Protein AF-A0A2V9N8T2-F1 (afdb_monomer)

Nearest PDB structures (foldseek):
  8sln-assembly1_A-2  TM=3.340E-01  e=9.573E-02  Deinococcus geothermalis DSM 11300
  6cyy-assembly1_A  TM=3.442E-01  e=1.237E-01  Mycobacterium tuberculosis H37Rv
  8bja-assembly1_A  TM=4.389E-01  e=6.443E+00  Homo sapiens

Foldseek 3Di:
DDDFDQDPVVQVLLCVCCCQQVVVPQPRAGETEDCPDDAWDADQVNRYIYGYPPDDPVCVQLSSVLNSLCSVDPFNDCDPSSLVSVVSCVVSVRPNPPVVVCVDVVVPNLDLVRLLLVLLVCLQVDPDDPLRSQLPSCVRSRQADNNNDGDDPVSVVSSVSSVVSSVNSNVVNVVVVVVVVVVVVVVVVD

Mean predicted aligned error: 13.7 Å

Sequence (190 aa):
MYPEEPNSKLQQLFERFNRRYWRGRLPHYTVIVSDRYVGTRCEKRDRRIYINPSIAPRIVPPLLLHKMAHAAVRGNAHGKLWRDEMERLIRMGAPLKGELAAYSPEAAPQTPASILPEFFDAAFQTDQTWREVWRRKAYEYGFTDKTGRVENQYAAQFRRKARRQWMRGRRLRREDLELRERFFRKKQEM

Radius of gyration: 21.22 Å; Cα contacts (8 Å, |Δi|>4): 220; chains: 1; bounding box: 54×37×64 Å

Structure (mmCIF, N/CA/C/O backbone):
data_AF-A0A2V9N8T2-F1
#
_entry.id   AF-A0A2V9N8T2-F1
#
loop_
_atom_site.group_PDB
_atom_site.id
_atom_site.type_symbol
_atom_site.label_atom_id
_atom_site.label_alt_id
_atom_site.label_comp_id
_atom_site.label_asym_id
_atom_site.label_entity_id
_atom_site.label_seq_id
_atom_site.pdbx_PDB_ins_code
_atom_site.Cartn_x
_atom_site.Cartn_y
_atom_site.Cartn_z
_atom_site.occupancy
_atom_site.B_iso_or_equiv
_atom_site.auth_seq_id
_atom_site.auth_comp_id
_atom_site.auth_asym_id
_atom_site.auth_atom_id
_atom_site.pdbx_PDB_model_num
ATOM 1 N N . MET A 1 1 ? 18.743 4.837 12.877 1.00 54.25 1 MET A N 1
ATOM 2 C CA . MET A 1 1 ? 17.599 3.910 12.878 1.00 54.25 1 MET A CA 1
ATOM 3 C C . MET A 1 1 ? 16.642 4.412 13.935 1.00 54.25 1 MET A C 1
ATOM 5 O O . MET A 1 1 ? 17.023 4.449 15.100 1.00 54.25 1 MET A O 1
ATOM 9 N N . TYR A 1 2 ? 15.476 4.904 13.527 1.00 58.12 2 TYR A N 1
ATOM 10 C CA . TYR A 1 2 ? 14.432 5.286 14.477 1.00 58.12 2 TYR A CA 1
ATOM 11 C C . TYR A 1 2 ? 13.884 4.021 15.152 1.00 58.12 2 TYR A C 1
ATOM 13 O O . TYR A 1 2 ? 13.622 3.039 14.450 1.00 58.12 2 TYR A O 1
ATOM 21 N N . PRO A 1 3 ? 13.716 4.007 16.483 1.00 65.19 3 PRO A N 1
ATOM 22 C CA . PRO A 1 3 ? 13.188 2.834 17.168 1.00 65.19 3 PRO A CA 1
ATOM 23 C C . PRO A 1 3 ? 11.739 2.566 16.719 1.00 65.19 3 PRO A C 1
ATOM 25 O O . PRO A 1 3 ? 10.972 3.503 16.495 1.00 65.19 3 PRO A O 1
ATOM 28 N N . GLU A 1 4 ? 11.368 1.289 16.538 1.00 72.56 4 GLU A N 1
ATOM 29 C CA . GLU A 1 4 ? 9.996 0.871 16.189 1.00 72.56 4 GLU A CA 1
ATOM 30 C C . GLU A 1 4 ? 9.076 1.002 17.415 1.00 72.56 4 GLU A C 1
ATOM 32 O O . GLU A 1 4 ? 8.659 0.011 18.015 1.00 72.56 4 GLU A O 1
ATOM 37 N N . GLU A 1 5 ? 8.762 2.234 17.803 1.00 76.12 5 GLU A N 1
ATOM 38 C CA . GLU A 1 5 ? 7.960 2.495 18.995 1.00 76.12 5 GLU A CA 1
ATOM 39 C C . GLU A 1 5 ? 6.483 2.728 18.655 1.00 76.12 5 GLU A C 1
ATOM 41 O O . GLU A 1 5 ? 6.156 3.497 17.735 1.00 76.12 5 GLU A O 1
ATOM 46 N N . PRO A 1 6 ? 5.556 2.098 19.404 1.00 82.81 6 PRO A N 1
ATOM 47 C CA . PRO A 1 6 ? 4.155 2.483 19.390 1.00 82.81 6 PRO A CA 1
ATOM 48 C C . PRO A 1 6 ? 4.009 3.972 19.704 1.00 82.81 6 PRO A C 1
ATOM 50 O O . PRO A 1 6 ? 4.521 4.468 20.705 1.00 82.81 6 PRO A O 1
ATOM 53 N N . ASN A 1 7 ? 3.270 4.697 18.869 1.00 89.69 7 ASN A N 1
ATOM 54 C CA . ASN A 1 7 ? 3.065 6.125 19.071 1.00 89.69 7 ASN A CA 1
ATOM 55 C C . ASN A 1 7 ? 1.672 6.394 19.641 1.00 89.69 7 ASN A C 1
ATOM 57 O O . ASN A 1 7 ? 0.671 6.278 18.936 1.00 89.69 7 ASN A O 1
ATOM 61 N N . SER A 1 8 ? 1.600 6.805 20.908 1.00 89.44 8 SER A N 1
ATOM 62 C CA . SER A 1 8 ? 0.332 7.003 21.625 1.00 89.44 8 SER A CA 1
ATOM 63 C C . SER A 1 8 ? -0.596 8.029 20.961 1.00 89.44 8 SER A C 1
ATOM 65 O O . SER A 1 8 ? -1.801 7.795 20.867 1.00 89.44 8 SER A O 1
ATOM 67 N N . LYS A 1 9 ? -0.060 9.135 20.429 1.00 93.44 9 LYS A N 1
ATOM 68 C CA . LYS A 1 9 ? -0.855 10.171 19.745 1.00 93.44 9 LYS A CA 1
ATOM 69 C C . LYS A 1 9 ? -1.451 9.652 18.437 1.00 93.44 9 LYS A C 1
ATOM 71 O O . LYS A 1 9 ? -2.633 9.866 18.164 1.00 93.44 9 LYS A O 1
ATOM 76 N N . LEU A 1 10 ? -0.657 8.947 17.632 1.00 94.56 10 LEU A N 1
ATOM 77 C CA . LEU A 1 10 ? -1.140 8.350 16.384 1.00 94.56 10 LEU A CA 1
ATOM 78 C C . LE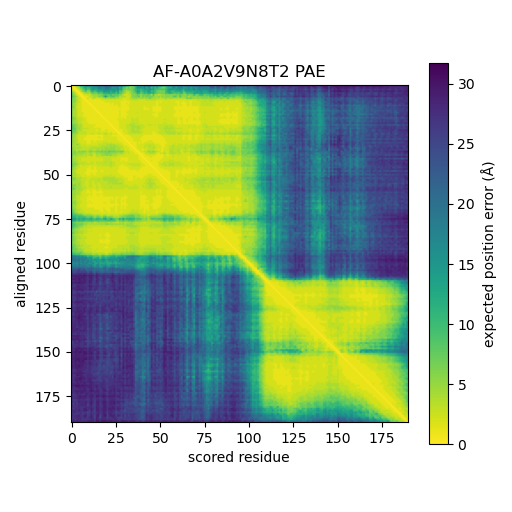U A 1 10 ? -2.083 7.171 16.639 1.00 94.56 10 LEU A C 1
ATOM 80 O O . LEU A 1 10 ? -3.050 7.002 15.899 1.00 94.56 10 LEU A O 1
ATOM 84 N N . GLN A 1 11 ? -1.868 6.418 17.717 1.00 97.38 11 GLN A N 1
ATOM 85 C CA . GLN A 1 11 ? -2.789 5.376 18.156 1.00 97.38 11 GLN A CA 1
ATOM 86 C C . GLN A 1 11 ? -4.149 5.971 18.545 1.00 97.38 11 GLN A C 1
ATOM 88 O O . GLN A 1 11 ? -5.185 5.498 18.087 1.00 97.38 11 GLN A O 1
ATOM 93 N N . GLN A 1 12 ? -4.173 7.061 19.319 1.00 97.38 12 GLN A N 1
ATOM 94 C CA . GLN A 1 12 ? -5.415 7.771 19.648 1.00 97.38 12 GLN A CA 1
ATOM 95 C C . GLN A 1 12 ? -6.123 8.297 18.394 1.00 97.38 12 GLN A C 1
ATOM 97 O O . GLN A 1 12 ? -7.352 8.234 18.299 1.00 97.38 12 GLN A O 1
ATOM 102 N N . LEU A 1 13 ? -5.360 8.795 17.415 1.00 96.62 13 LEU A N 1
ATOM 103 C CA . LEU A 1 13 ? -5.905 9.235 16.136 1.00 96.62 13 LEU A CA 1
ATOM 104 C C . LEU A 1 13 ? -6.543 8.075 15.361 1.00 96.62 13 LEU A C 1
ATOM 106 O O . LEU A 1 13 ? -7.664 8.227 14.870 1.00 96.62 13 LEU A O 1
ATOM 110 N N . PHE A 1 14 ? -5.870 6.923 15.299 1.00 97.75 14 PHE A N 1
ATOM 111 C CA . PHE A 1 14 ? -6.407 5.697 14.710 1.00 97.75 14 PHE A CA 1
ATOM 112 C C . PHE A 1 14 ? -7.718 5.290 15.384 1.00 97.75 14 PHE A C 1
ATOM 114 O O . PHE A 1 14 ? -8.721 5.098 14.700 1.00 97.75 14 PHE A O 1
ATOM 121 N N . GLU A 1 15 ? -7.762 5.244 16.716 1.00 98.00 15 GLU A N 1
ATOM 122 C CA . GLU A 1 15 ? -8.970 4.847 17.444 1.00 98.00 15 GLU A CA 1
ATOM 123 C C . GLU A 1 15 ? -10.124 5.835 17.234 1.00 98.00 15 GLU A C 1
ATOM 125 O O . GLU A 1 15 ? -11.282 5.445 17.052 1.00 98.00 15 GLU A O 1
ATOM 130 N N . ARG A 1 16 ? -9.819 7.137 17.182 1.00 97.81 16 ARG A N 1
ATOM 131 C CA . ARG A 1 16 ? -10.805 8.173 16.856 1.00 97.81 16 ARG A CA 1
ATOM 132 C C . ARG A 1 16 ? -11.373 7.983 15.451 1.00 97.81 16 ARG A C 1
ATOM 134 O O . ARG A 1 16 ? -12.585 8.093 15.261 1.00 97.81 16 ARG A O 1
ATOM 141 N N . PHE A 1 17 ? -10.523 7.687 14.472 1.00 98.00 17 PHE A N 1
ATOM 142 C CA . PHE A 1 17 ? -10.957 7.395 13.110 1.00 98.00 17 PHE A CA 1
ATOM 143 C C . PHE A 1 17 ? -11.748 6.092 13.019 1.00 98.00 17 PHE A C 1
ATOM 145 O O . PHE A 1 17 ? -12.779 6.076 12.349 1.00 98.00 17 PHE A O 1
ATOM 152 N N . ASN A 1 18 ? -11.343 5.044 13.738 1.00 98.44 18 ASN A N 1
ATOM 153 C CA . ASN A 1 18 ? -12.048 3.766 13.779 1.00 98.44 18 ASN A CA 1
ATOM 154 C C . ASN A 1 18 ? -13.483 3.966 14.280 1.00 98.44 18 ASN A C 1
ATOM 156 O O . ASN A 1 18 ? -14.447 3.580 13.615 1.00 98.44 18 ASN A O 1
ATOM 160 N N . ARG A 1 19 ? -13.649 4.679 15.401 1.00 98.19 19 ARG A N 1
ATOM 161 C CA . ARG A 1 19 ? -14.976 5.036 15.922 1.00 98.19 19 ARG A CA 1
ATOM 162 C C . ARG A 1 19 ? -15.788 5.853 14.919 1.00 98.19 19 ARG A C 1
ATOM 164 O O . ARG A 1 19 ? -16.930 5.502 14.641 1.00 98.19 19 ARG A O 1
ATOM 171 N N . ARG A 1 20 ? -15.199 6.901 14.337 1.00 97.94 20 ARG A N 1
ATOM 172 C CA . ARG A 1 20 ? -15.917 7.833 13.454 1.00 97.94 20 ARG A CA 1
ATOM 173 C C . ARG A 1 20 ? -16.342 7.209 12.124 1.00 97.94 20 ARG A C 1
ATOM 175 O O . ARG A 1 20 ? -17.480 7.390 11.707 1.00 97.94 20 ARG A O 1
ATOM 182 N N . TYR A 1 21 ? -15.442 6.500 11.449 1.00 97.62 21 TYR A N 1
ATOM 183 C CA . TYR A 1 21 ? -15.659 6.076 10.063 1.00 97.62 21 TYR A CA 1
ATOM 184 C C . TYR A 1 21 ? -15.953 4.585 9.907 1.00 97.62 21 TYR A C 1
ATOM 186 O O . TYR A 1 21 ? -16.548 4.192 8.904 1.00 97.62 21 TYR A O 1
ATOM 194 N N . TRP A 1 22 ? -15.593 3.759 10.889 1.00 97.56 22 TRP A N 1
ATOM 195 C CA . TRP A 1 22 ? -15.841 2.312 10.884 1.00 97.56 22 TRP A CA 1
ATOM 196 C C . TRP A 1 22 ? -16.786 1.857 11.999 1.00 97.56 22 TRP A C 1
ATOM 198 O O . TRP A 1 22 ? -17.122 0.674 12.072 1.00 97.56 22 TRP A O 1
ATOM 208 N N . ARG A 1 23 ? -17.279 2.784 12.836 1.00 97.06 23 ARG A N 1
ATOM 209 C CA . ARG A 1 23 ? -18.110 2.485 14.016 1.00 97.06 23 ARG A CA 1
ATOM 210 C C . ARG A 1 23 ? -17.416 1.510 14.976 1.00 97.06 23 ARG A C 1
ATOM 212 O O . ARG A 1 23 ? -18.060 0.643 15.549 1.00 97.06 23 ARG A O 1
ATOM 219 N N . GLY A 1 24 ? -16.088 1.603 15.077 1.00 96.94 24 GLY A N 1
ATOM 220 C CA . GLY A 1 24 ? -15.269 0.725 15.918 1.00 96.94 24 GLY A CA 1
ATOM 221 C C . GLY A 1 24 ? -15.066 -0.693 15.372 1.00 96.94 24 GLY A C 1
ATOM 222 O O . GLY A 1 24 ? -14.509 -1.527 16.073 1.00 96.94 24 GLY A O 1
ATOM 223 N N . ARG A 1 25 ? -15.509 -0.993 14.143 1.00 96.50 25 ARG A N 1
ATOM 224 C CA . ARG A 1 25 ? -15.451 -2.354 13.578 1.00 96.50 25 ARG A CA 1
ATOM 225 C C . ARG A 1 25 ? -14.118 -2.711 12.924 1.00 96.50 25 ARG A C 1
ATOM 227 O O . ARG A 1 25 ? -13.922 -3.872 12.572 1.00 96.50 25 ARG A O 1
ATOM 234 N N . LEU A 1 26 ? -13.216 -1.749 12.719 1.00 95.44 26 LEU A N 1
ATOM 235 C CA . LEU A 1 26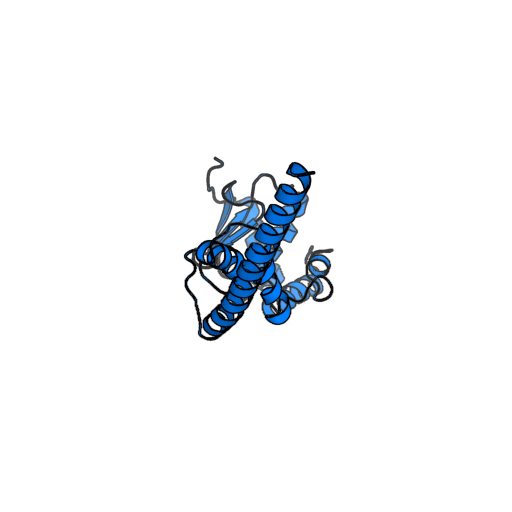 ? -11.885 -2.065 12.211 1.00 95.44 26 LEU A CA 1
ATOM 236 C C . LEU A 1 26 ? -11.116 -2.817 13.313 1.00 95.44 26 LEU A C 1
ATOM 238 O O . LEU A 1 26 ? -11.131 -2.348 14.456 1.00 95.44 26 LEU A O 1
ATOM 242 N N . PRO A 1 27 ? -10.449 -3.950 13.011 1.00 93.06 27 PRO A N 1
ATOM 243 C CA . PRO A 1 27 ? -9.601 -4.622 13.988 1.00 93.06 27 PRO A CA 1
ATOM 244 C C . PRO A 1 27 ? -8.569 -3.654 14.562 1.00 93.06 27 PRO A C 1
ATOM 246 O O . PRO A 1 27 ? -8.150 -2.721 13.881 1.00 93.06 27 PRO A O 1
ATOM 249 N N . HIS A 1 28 ? -8.123 -3.888 15.791 1.00 93.19 28 HIS A N 1
ATOM 250 C CA . HIS A 1 28 ? -7.060 -3.074 16.366 1.00 93.19 28 HIS A CA 1
ATOM 251 C C . HIS A 1 28 ? -5.756 -3.256 15.571 1.00 93.19 28 HIS A C 1
ATOM 253 O O . HIS A 1 28 ? -5.338 -4.390 15.321 1.00 93.19 28 HIS A O 1
ATOM 259 N N . TYR A 1 29 ? -5.142 -2.139 15.168 1.00 96.69 29 TYR A N 1
ATOM 260 C CA . TYR A 1 29 ? -3.798 -2.083 14.594 1.00 96.69 29 TYR A CA 1
ATOM 261 C C . TYR A 1 29 ? -2.916 -1.217 15.489 1.00 96.69 29 TYR A C 1
ATOM 263 O O . TYR A 1 29 ? -3.342 -0.150 15.934 1.00 96.69 29 TYR A O 1
ATOM 271 N N . THR A 1 30 ? -1.673 -1.645 15.689 1.00 96.56 30 THR A N 1
ATOM 272 C CA . THR A 1 30 ? -0.655 -0.842 16.369 1.00 96.56 30 THR A CA 1
ATOM 273 C C . THR A 1 30 ? -0.054 0.157 15.385 1.00 96.56 30 THR A C 1
ATOM 275 O O . THR A 1 30 ? 0.441 -0.235 14.324 1.00 96.56 30 THR A O 1
ATOM 278 N N . VAL A 1 31 ? -0.084 1.446 15.725 1.00 95.88 31 VAL A N 1
ATOM 279 C CA . VAL A 1 31 ? 0.532 2.505 14.918 1.00 95.88 31 VAL A CA 1
ATOM 280 C C . VAL A 1 31 ? 1.948 2.787 15.417 1.00 95.88 31 VAL A C 1
ATOM 282 O O . VAL A 1 31 ? 2.145 3.200 16.559 1.00 95.88 31 VAL A O 1
ATOM 285 N N . ILE A 1 32 ? 2.929 2.565 14.545 1.00 93.94 32 ILE A N 1
ATOM 286 C CA . ILE A 1 32 ? 4.363 2.610 14.840 1.00 93.94 32 ILE A CA 1
ATOM 287 C C . ILE A 1 32 ? 5.002 3.744 14.038 1.00 93.94 32 ILE A C 1
ATOM 289 O O . ILE A 1 32 ? 4.762 3.870 12.833 1.00 93.94 32 ILE A O 1
ATOM 293 N N . VAL A 1 33 ? 5.840 4.551 14.687 1.00 91.94 33 VAL A N 1
ATOM 294 C CA . VAL A 1 33 ? 6.706 5.511 13.984 1.00 91.94 33 VAL A CA 1
ATOM 295 C C . VAL A 1 33 ? 8.039 4.834 13.702 1.00 91.94 33 VAL A C 1
ATOM 297 O O . VAL A 1 33 ? 8.659 4.303 14.613 1.00 91.94 33 VAL A O 1
ATOM 300 N N . SER A 1 34 ? 8.461 4.796 12.439 1.00 85.69 34 SER A N 1
ATOM 301 C CA . SER A 1 34 ? 9.703 4.118 12.046 1.00 85.69 34 SER A CA 1
ATOM 302 C C . SER A 1 34 ? 10.186 4.578 10.674 1.00 85.69 34 SER A C 1
ATOM 304 O O . SER A 1 34 ? 9.382 4.818 9.775 1.00 85.69 34 SER A O 1
ATOM 306 N N . ASP A 1 35 ? 11.504 4.643 10.485 1.00 82.69 35 ASP A N 1
ATOM 307 C CA . ASP A 1 35 ? 12.158 4.913 9.199 1.00 82.69 35 ASP A CA 1
ATOM 308 C C . ASP A 1 35 ? 12.281 3.670 8.294 1.00 82.69 35 ASP A C 1
ATOM 310 O O . ASP A 1 35 ? 12.742 3.779 7.159 1.00 82.69 35 ASP A O 1
ATOM 314 N N . ARG A 1 36 ? 11.798 2.501 8.743 1.00 79.50 36 ARG A N 1
ATOM 315 C CA . ARG A 1 36 ? 11.862 1.219 8.018 1.00 79.50 36 ARG A CA 1
ATOM 316 C C . ARG A 1 36 ? 11.247 1.245 6.617 1.00 79.50 36 ARG A C 1
ATOM 318 O O . ARG A 1 36 ? 11.684 0.505 5.737 1.00 79.50 36 ARG A O 1
ATOM 325 N N . TYR A 1 37 ? 10.211 2.053 6.411 1.00 71.62 37 TYR A N 1
ATOM 326 C CA . TYR A 1 37 ? 9.546 2.212 5.121 1.00 71.62 37 TYR A CA 1
ATOM 327 C C . TYR A 1 37 ? 9.557 3.675 4.706 1.00 71.62 37 TYR A C 1
ATOM 329 O O . TYR A 1 37 ? 9.333 4.557 5.531 1.00 71.62 37 TYR A O 1
ATOM 337 N N . VAL A 1 38 ? 9.742 3.941 3.413 1.00 71.88 38 VAL A N 1
ATOM 338 C CA . VAL A 1 38 ? 9.467 5.268 2.852 1.00 71.88 38 VAL A CA 1
ATOM 339 C C . VAL A 1 38 ? 7.959 5.519 2.934 1.00 71.88 38 VAL A C 1
ATOM 341 O O . VAL A 1 38 ? 7.157 4.675 2.530 1.00 71.88 38 VAL A O 1
ATOM 344 N N . GLY A 1 39 ? 7.558 6.674 3.463 1.00 77.94 39 GLY A N 1
ATOM 345 C CA . GLY A 1 39 ? 6.147 7.037 3.564 1.00 77.94 39 GLY A CA 1
ATOM 346 C C . GLY A 1 39 ? 5.384 6.237 4.632 1.00 77.94 39 GLY A C 1
ATOM 347 O O . GLY A 1 39 ? 5.762 6.216 5.800 1.00 77.94 39 GLY A O 1
ATOM 348 N N . THR A 1 40 ? 4.252 5.632 4.259 1.00 80.31 40 THR A N 1
ATOM 349 C CA . THR A 1 40 ? 3.387 4.883 5.189 1.00 80.31 40 THR A CA 1
ATOM 350 C C . THR A 1 40 ? 3.107 3.469 4.688 1.00 80.31 40 THR A C 1
ATOM 352 O O . THR A 1 40 ? 2.932 3.236 3.488 1.00 80.31 40 THR A O 1
ATOM 355 N N . ARG A 1 41 ? 2.995 2.503 5.606 1.00 81.88 41 ARG A N 1
ATOM 356 C CA . ARG A 1 41 ? 2.768 1.086 5.279 1.00 81.88 41 ARG A CA 1
ATOM 357 C C . ARG A 1 41 ? 1.714 0.471 6.194 1.00 81.88 41 ARG A C 1
ATOM 359 O O . ARG A 1 41 ? 1.704 0.734 7.386 1.00 81.88 41 ARG A O 1
ATOM 366 N N . CYS A 1 42 ? 0.849 -0.371 5.632 1.00 84.81 42 CYS A N 1
ATOM 367 C CA . CYS A 1 42 ? -0.078 -1.213 6.388 1.00 84.81 42 CYS A CA 1
ATOM 368 C C . CYS A 1 42 ? 0.353 -2.675 6.237 1.00 84.81 42 CYS A C 1
ATOM 370 O O . CYS A 1 42 ? 0.410 -3.196 5.121 1.00 84.81 42 CYS A O 1
ATOM 372 N N . GLU A 1 43 ? 0.680 -3.325 7.346 1.00 83.31 43 GLU A N 1
ATOM 373 C CA . GLU A 1 43 ? 0.973 -4.752 7.424 1.00 83.31 43 GLU A CA 1
ATOM 374 C C . GLU A 1 43 ? -0.219 -5.465 8.055 1.00 83.31 43 GLU A C 1
ATOM 376 O O . GLU A 1 43 ? -0.384 -5.508 9.272 1.00 83.31 43 GLU A O 1
ATOM 381 N N . LYS A 1 44 ? -1.082 -6.025 7.206 1.00 80.31 44 LYS A N 1
ATOM 382 C CA . LYS A 1 44 ? -2.347 -6.631 7.644 1.00 80.31 44 LYS A CA 1
ATOM 383 C C . LYS A 1 44 ? -2.171 -7.868 8.510 1.00 80.31 44 LYS A C 1
ATOM 385 O O . LYS A 1 44 ? -2.935 -8.065 9.449 1.00 80.31 44 LYS A O 1
ATOM 390 N N . ARG A 1 45 ? -1.178 -8.699 8.177 1.00 81.38 45 ARG A N 1
ATOM 391 C CA . ARG A 1 45 ? -0.899 -9.952 8.889 1.00 81.38 45 ARG A CA 1
ATOM 392 C C . ARG A 1 45 ? -0.568 -9.683 10.354 1.00 81.38 45 ARG A C 1
ATOM 394 O O . ARG A 1 45 ? -1.171 -10.291 11.227 1.00 81.38 45 ARG A O 1
ATOM 401 N N . ASP A 1 46 ? 0.337 -8.738 10.584 1.00 85.44 46 ASP A N 1
ATOM 402 C CA . ASP A 1 46 ? 0.860 -8.425 11.915 1.00 85.44 46 ASP A CA 1
ATOM 403 C C . ASP A 1 46 ? 0.079 -7.287 12.595 1.00 85.44 46 ASP A C 1
ATOM 405 O O . ASP A 1 46 ? 0.379 -6.911 13.724 1.00 85.44 46 ASP A O 1
ATOM 409 N N . ARG A 1 47 ? -0.940 -6.748 11.907 1.00 92.25 47 ARG A N 1
ATOM 410 C CA . ARG A 1 47 ? -1.790 -5.626 12.330 1.00 92.25 47 ARG A CA 1
ATOM 411 C C . ARG A 1 47 ? -0.989 -4.400 12.759 1.00 92.25 47 ARG A C 1
ATOM 413 O O . ARG A 1 47 ? -1.226 -3.808 13.809 1.00 92.25 47 ARG A O 1
ATOM 420 N N . ARG A 1 48 ? -0.047 -3.995 11.907 1.00 93.81 48 ARG A N 1
ATOM 421 C CA . ARG A 1 48 ? 0.807 -2.824 12.136 1.00 93.81 48 ARG A CA 1
ATOM 422 C C . ARG A 1 48 ? 0.615 -1.781 11.051 1.00 93.81 48 ARG A C 1
ATOM 424 O O . ARG A 1 48 ? 0.537 -2.108 9.866 1.00 93.81 48 ARG A O 1
ATOM 431 N N . ILE A 1 49 ? 0.552 -0.519 11.454 1.00 92.06 49 ILE A N 1
ATOM 432 C CA . ILE A 1 49 ? 0.598 0.624 10.543 1.00 92.06 49 ILE A CA 1
ATOM 433 C C . ILE A 1 49 ? 1.862 1.407 10.856 1.00 92.06 49 ILE A C 1
ATOM 435 O O . ILE A 1 49 ? 2.015 1.931 11.952 1.00 92.06 49 ILE A O 1
ATOM 439 N N . TYR A 1 50 ? 2.752 1.497 9.879 1.00 89.75 50 TYR A N 1
ATOM 440 C CA . TYR A 1 50 ? 4.001 2.232 9.987 1.00 89.75 50 TYR A CA 1
ATOM 441 C C . TYR A 1 50 ? 3.849 3.616 9.368 1.00 89.75 50 TYR A C 1
ATOM 443 O O . TYR A 1 50 ? 3.355 3.746 8.241 1.00 89.75 50 TYR A O 1
ATOM 451 N N . ILE A 1 51 ? 4.311 4.631 10.092 1.00 86.81 51 ILE A N 1
ATOM 452 C CA . ILE A 1 51 ? 4.373 6.022 9.652 1.00 86.81 51 ILE A CA 1
ATOM 453 C C . ILE A 1 51 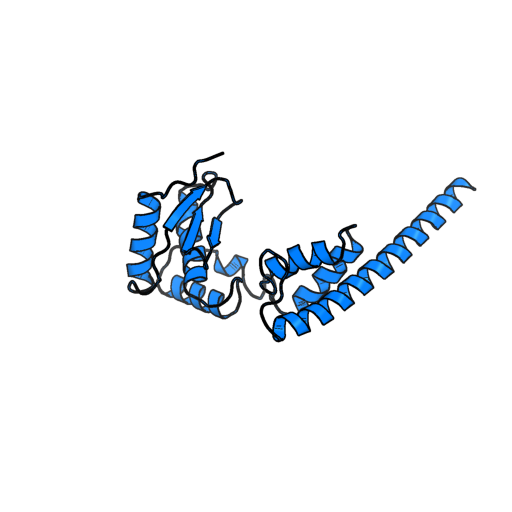? 5.831 6.478 9.712 1.00 86.81 51 ILE A C 1
ATOM 455 O O . ILE A 1 51 ? 6.451 6.445 10.774 1.00 86.81 51 ILE A O 1
ATOM 459 N N . ASN A 1 52 ? 6.382 6.909 8.579 1.00 87.31 52 ASN A N 1
ATOM 460 C CA . ASN A 1 52 ? 7.740 7.433 8.544 1.00 87.31 52 ASN A CA 1
ATOM 461 C C . ASN A 1 52 ? 7.821 8.809 9.234 1.00 87.31 52 ASN A C 1
ATOM 463 O O . ASN A 1 52 ? 6.987 9.671 8.945 1.00 87.31 52 ASN A O 1
ATOM 467 N N . PRO A 1 53 ? 8.817 9.048 10.110 1.00 88.19 53 PRO A N 1
ATOM 468 C CA . PRO A 1 53 ? 8.957 10.310 10.841 1.00 88.19 53 PRO A CA 1
ATOM 469 C C . PRO A 1 53 ? 9.240 11.527 9.942 1.00 88.19 53 PRO A C 1
ATOM 471 O O . PRO A 1 53 ? 8.963 12.649 10.351 1.00 88.19 53 PRO A O 1
ATOM 474 N N . SER A 1 54 ? 9.740 11.335 8.714 1.00 85.62 54 SER A N 1
ATOM 475 C CA . SER A 1 54 ? 9.948 12.425 7.741 1.00 85.62 54 SER A CA 1
ATOM 476 C C . SER A 1 54 ? 8.647 13.020 7.188 1.00 85.62 54 SER A C 1
ATOM 478 O O . SER A 1 54 ? 8.659 14.079 6.558 1.00 85.62 54 SER A O 1
ATOM 480 N N . ILE A 1 55 ? 7.509 12.357 7.406 1.00 80.31 55 ILE A N 1
ATOM 481 C CA . ILE A 1 55 ? 6.208 12.826 6.938 1.00 80.31 55 ILE A CA 1
ATOM 482 C C . ILE A 1 55 ? 5.787 14.047 7.752 1.00 80.31 55 ILE A C 1
ATOM 484 O O . ILE A 1 55 ? 5.639 13.982 8.972 1.00 80.31 55 ILE A O 1
ATOM 488 N N . ALA A 1 56 ? 5.500 15.153 7.062 1.00 80.50 56 ALA A N 1
ATOM 489 C CA . ALA A 1 56 ? 5.020 16.360 7.719 1.00 80.50 56 ALA A CA 1
ATOM 490 C C . ALA A 1 56 ? 3.725 16.075 8.519 1.00 80.50 56 ALA A C 1
ATOM 492 O O . ALA A 1 56 ? 2.779 15.507 7.965 1.00 80.50 56 ALA A O 1
ATOM 493 N N . PRO A 1 57 ? 3.603 16.521 9.785 1.00 86.19 57 PRO A N 1
ATOM 494 C CA . PRO A 1 57 ? 2.455 16.194 10.639 1.00 86.19 57 PRO A CA 1
ATOM 495 C C . PRO A 1 57 ? 1.086 16.486 10.009 1.00 86.19 57 PRO A C 1
ATOM 497 O O . PRO A 1 57 ? 0.138 15.729 10.200 1.00 86.19 57 PRO A O 1
ATOM 500 N N . ARG A 1 58 ? 0.990 17.544 9.191 1.00 84.31 58 ARG A N 1
ATOM 501 C CA . ARG A 1 58 ? -0.244 17.945 8.492 1.00 84.31 58 ARG A CA 1
ATOM 502 C C . ARG A 1 58 ? -0.779 16.901 7.501 1.00 84.31 58 ARG A C 1
ATOM 504 O O . ARG A 1 58 ? -1.982 16.855 7.277 1.00 84.31 58 ARG A O 1
ATOM 511 N N . ILE A 1 59 ? 0.091 16.073 6.917 1.00 83.44 59 ILE A N 1
ATOM 512 C CA . ILE A 1 59 ? -0.293 15.035 5.944 1.00 83.44 59 ILE A CA 1
ATOM 513 C C . ILE A 1 59 ? -0.430 13.645 6.585 1.00 83.44 59 ILE A C 1
ATOM 515 O O . ILE A 1 59 ? -0.902 12.716 5.937 1.00 83.44 59 ILE A O 1
ATOM 519 N N . VAL A 1 60 ? -0.087 13.478 7.867 1.00 89.62 60 VAL A N 1
ATOM 520 C CA . VAL A 1 60 ? -0.253 12.191 8.565 1.00 89.62 60 VAL A CA 1
ATOM 521 C C . VAL A 1 60 ? -1.726 11.759 8.665 1.00 89.62 60 VAL A C 1
ATOM 523 O O . VAL A 1 60 ? -2.000 10.594 8.378 1.00 89.62 60 VAL A O 1
ATOM 526 N N . PRO A 1 61 ? -2.701 12.628 9.017 1.00 92.06 61 PRO A N 1
ATOM 527 C CA . PRO A 1 61 ? -4.103 12.221 9.114 1.00 92.06 61 PRO A CA 1
ATOM 528 C C . PRO A 1 61 ? -4.698 11.602 7.831 1.00 92.06 61 PRO A C 1
ATOM 530 O O . PRO A 1 61 ? -5.262 10.509 7.941 1.00 92.06 61 PRO A O 1
ATOM 533 N N . PRO A 1 62 ? -4.577 12.212 6.629 1.00 89.12 62 PRO A N 1
ATOM 534 C CA . PRO A 1 62 ? -5.066 11.583 5.400 1.00 89.12 62 PRO A CA 1
ATOM 535 C C . PRO A 1 62 ? -4.344 10.268 5.084 1.00 89.12 62 PRO A C 1
ATOM 537 O O . PRO A 1 62 ? -4.994 9.282 4.736 1.00 89.12 62 PRO A O 1
ATOM 540 N N . LEU A 1 63 ? -3.024 10.203 5.285 1.00 88.88 63 LEU A N 1
ATOM 541 C CA . LEU A 1 63 ? -2.253 8.982 5.035 1.00 88.88 63 LEU A CA 1
ATOM 542 C C . LEU A 1 63 ? -2.626 7.846 5.995 1.00 88.88 63 LEU A C 1
ATOM 544 O O . LEU A 1 63 ? -2.687 6.685 5.591 1.00 88.88 63 LEU A O 1
ATOM 548 N N . LEU A 1 64 ? -2.927 8.159 7.256 1.00 93.12 64 LEU A N 1
ATOM 549 C CA . LEU A 1 64 ? -3.411 7.169 8.212 1.00 93.12 64 LEU A CA 1
ATOM 550 C C . LEU A 1 64 ? -4.772 6.612 7.778 1.00 93.12 64 LEU A C 1
ATOM 552 O O . LEU A 1 64 ? -4.942 5.396 7.746 1.00 93.12 64 LEU A O 1
ATOM 556 N N . LEU A 1 65 ? -5.709 7.471 7.366 1.00 94.56 65 LEU A N 1
ATOM 557 C CA . LEU A 1 65 ? -7.009 7.039 6.837 1.00 94.56 65 LEU A CA 1
ATOM 558 C C . LEU A 1 65 ? -6.869 6.155 5.596 1.00 94.56 65 LEU A C 1
ATOM 560 O O . LEU A 1 65 ? -7.534 5.126 5.513 1.00 94.56 65 LEU A O 1
ATOM 564 N N . HIS A 1 66 ? -5.952 6.490 4.688 1.00 90.25 66 HIS A N 1
ATOM 565 C CA . HIS A 1 66 ? -5.616 5.654 3.537 1.00 90.25 66 HIS A CA 1
ATOM 566 C C . HIS A 1 66 ? -5.173 4.243 3.972 1.00 90.25 66 HIS A C 1
ATOM 568 O O . HIS A 1 66 ? -5.601 3.236 3.399 1.00 90.25 66 HIS A O 1
ATOM 574 N N . LYS A 1 67 ? -4.318 4.128 4.999 1.00 92.25 67 LYS A N 1
ATOM 575 C CA . LYS A 1 67 ? -3.871 2.821 5.523 1.00 92.25 67 LYS A CA 1
ATOM 576 C C . LYS A 1 67 ? -4.953 2.080 6.302 1.00 92.25 67 LYS A C 1
ATOM 578 O O . LYS A 1 67 ? -5.002 0.852 6.229 1.00 92.25 67 LYS A O 1
ATOM 583 N N . MET A 1 68 ? -5.854 2.794 6.965 1.00 95.75 68 MET A N 1
ATOM 584 C CA . MET A 1 68 ? -7.043 2.202 7.576 1.00 95.75 68 MET A CA 1
ATOM 585 C C . MET A 1 68 ? -8.027 1.681 6.521 1.00 95.75 68 MET A C 1
ATOM 587 O O . MET A 1 68 ? -8.555 0.588 6.686 1.00 95.75 68 MET A O 1
ATOM 591 N N . ALA A 1 69 ? -8.205 2.378 5.394 1.00 90.94 69 ALA A N 1
ATOM 592 C CA . ALA A 1 69 ? -8.994 1.877 4.266 1.00 90.94 69 ALA A CA 1
ATOM 593 C C . ALA A 1 69 ? -8.405 0.577 3.705 1.00 90.94 69 ALA A C 1
ATOM 595 O O . ALA A 1 69 ? -9.139 -0.371 3.434 1.00 90.94 69 ALA A O 1
ATOM 596 N N . HIS A 1 70 ? -7.069 0.473 3.630 1.00 85.69 70 HIS A N 1
ATOM 597 C CA . HIS A 1 70 ? -6.421 -0.814 3.365 1.00 85.69 70 HIS A CA 1
ATOM 598 C C . HIS A 1 70 ? -6.814 -1.845 4.418 1.00 85.69 70 HIS A C 1
ATOM 600 O O . HIS A 1 70 ? -7.299 -2.905 4.046 1.00 85.69 70 HIS A O 1
ATOM 606 N N . ALA A 1 71 ? -6.664 -1.556 5.710 1.00 90.75 71 ALA A N 1
ATOM 607 C CA . ALA A 1 71 ? -7.017 -2.483 6.789 1.00 90.75 71 ALA A CA 1
ATOM 608 C C . ALA A 1 71 ? -8.492 -2.943 6.776 1.00 90.75 71 ALA A C 1
ATOM 610 O O . ALA A 1 71 ? -8.777 -4.051 7.231 1.00 90.75 71 ALA A O 1
ATOM 611 N N . ALA A 1 72 ? -9.407 -2.132 6.239 1.00 93.06 72 ALA A N 1
ATOM 612 C CA . ALA A 1 72 ? -10.843 -2.404 6.201 1.00 93.06 72 ALA A CA 1
ATOM 613 C C . ALA A 1 72 ? -11.265 -3.423 5.130 1.00 93.06 72 ALA A C 1
ATOM 615 O O . ALA A 1 72 ? -12.281 -4.099 5.289 1.00 93.06 72 ALA A O 1
ATOM 616 N N . VAL A 1 73 ? -10.511 -3.536 4.033 1.00 81.81 73 VAL A N 1
ATOM 617 C CA . VAL A 1 73 ? -10.906 -4.333 2.860 1.00 81.81 73 VAL A CA 1
ATOM 618 C C . VAL A 1 73 ? -10.024 -5.563 2.670 1.00 81.81 73 VAL A C 1
ATOM 620 O O . VAL A 1 73 ? -8.902 -5.648 3.172 1.00 81.81 73 VAL A O 1
ATOM 623 N N . ARG A 1 74 ? -10.507 -6.547 1.907 1.00 72.12 74 ARG A N 1
ATOM 624 C CA . ARG A 1 74 ? -9.690 -7.692 1.472 1.00 72.12 74 ARG A CA 1
ATOM 625 C C . ARG A 1 74 ? -8.823 -7.290 0.268 1.00 72.12 74 ARG A C 1
ATOM 627 O O . ARG A 1 74 ? -9.296 -6.582 -0.614 1.00 72.12 74 ARG A O 1
ATOM 634 N N . GLY A 1 75 ? -7.572 -7.761 0.229 1.00 58.41 75 GLY A N 1
ATOM 635 C CA . GLY A 1 75 ? -6.583 -7.430 -0.815 1.00 58.41 75 GLY A CA 1
ATOM 636 C C . GLY A 1 75 ? -5.604 -6.321 -0.407 1.00 58.41 75 GLY A C 1
ATOM 637 O O . GLY A 1 75 ? -5.878 -5.573 0.519 1.00 58.41 75 GLY A O 1
ATOM 638 N N . ASN A 1 76 ? -4.439 -6.232 -1.052 1.00 56.47 76 ASN A N 1
ATOM 639 C CA . ASN A 1 76 ? -3.342 -5.335 -0.633 1.00 56.47 76 ASN A CA 1
ATOM 640 C C . ASN A 1 76 ? -3.127 -4.124 -1.557 1.00 56.47 76 ASN A C 1
ATOM 642 O O . ASN A 1 76 ? -2.212 -3.336 -1.329 1.00 56.47 76 ASN A O 1
ATOM 646 N N . ALA A 1 77 ? -3.947 -3.999 -2.600 1.00 62.47 77 ALA A N 1
ATOM 647 C CA . ALA A 1 77 ? -3.823 -2.992 -3.648 1.00 62.47 77 ALA A CA 1
ATOM 648 C C . ALA A 1 77 ? -5.025 -2.037 -3.653 1.00 62.47 77 ALA A C 1
ATOM 650 O O . ALA A 1 77 ? -6.055 -2.297 -3.027 1.00 62.47 77 ALA A O 1
ATOM 651 N N . HIS A 1 78 ? -4.918 -0.956 -4.424 1.00 69.06 78 HIS A N 1
ATOM 652 C CA . HIS A 1 78 ? -5.958 0.062 -4.617 1.00 69.06 78 HIS A CA 1
ATOM 653 C C . HIS A 1 78 ? -7.061 -0.384 -5.597 1.00 69.06 78 HIS A C 1
ATOM 655 O O . HIS A 1 78 ? -7.494 0.366 -6.470 1.00 69.06 78 HIS A O 1
ATOM 661 N N . GLY A 1 79 ? -7.503 -1.639 -5.479 1.00 60.91 79 GLY A N 1
ATOM 662 C CA . GLY A 1 79 ? -8.563 -2.223 -6.306 1.00 60.91 79 GLY A CA 1
ATOM 663 C C . GLY A 1 79 ? -9.950 -1.636 -6.013 1.00 60.91 79 GLY A C 1
ATOM 664 O O . GLY A 1 79 ? -10.100 -0.760 -5.162 1.00 60.91 79 GLY A O 1
ATOM 665 N N . LYS A 1 80 ? -10.991 -2.158 -6.683 1.00 62.88 80 LYS A N 1
ATOM 666 C CA . LYS A 1 80 ? -12.374 -1.651 -6.561 1.00 62.88 80 LYS A CA 1
ATOM 667 C C . LYS A 1 80 ? -12.831 -1.518 -5.102 1.00 62.88 80 LYS A C 1
ATOM 669 O O . LYS A 1 80 ? -13.291 -0.456 -4.723 1.00 62.88 80 LYS A O 1
ATOM 674 N N . LEU A 1 81 ? -12.629 -2.552 -4.281 1.00 71.62 81 LEU A N 1
ATOM 675 C CA . LEU A 1 81 ? -13.046 -2.538 -2.872 1.00 71.62 81 LEU A CA 1
ATOM 676 C C . LEU A 1 81 ? -12.386 -1.408 -2.071 1.00 71.62 81 LEU A C 1
ATOM 678 O O . LEU A 1 81 ? -13.045 -0.761 -1.267 1.00 71.62 81 LEU A O 1
ATOM 682 N N . TRP A 1 82 ? -11.092 -1.162 -2.292 1.00 81.62 82 TRP A N 1
ATOM 683 C CA . TRP A 1 82 ? -10.387 -0.071 -1.622 1.00 81.62 82 TRP A CA 1
ATOM 684 C C . TRP A 1 82 ? -10.876 1.296 -2.109 1.00 81.62 82 TRP A C 1
ATOM 686 O O . TRP A 1 82 ? -11.065 2.195 -1.296 1.00 81.62 82 TRP A O 1
ATOM 696 N N . ARG A 1 83 ? -11.125 1.453 -3.416 1.00 74.56 83 ARG A N 1
ATOM 697 C CA . ARG A 1 83 ? -11.688 2.695 -3.966 1.00 74.56 83 ARG A CA 1
ATOM 698 C C . ARG A 1 83 ? -13.084 2.979 -3.420 1.00 74.56 83 ARG A C 1
ATOM 700 O O . ARG A 1 83 ? -13.299 4.074 -2.916 1.00 74.56 83 ARG A O 1
ATOM 707 N N . ASP A 1 84 ? -13.973 1.985 -3.431 1.00 77.81 84 ASP A N 1
ATOM 708 C CA . ASP A 1 84 ? -15.322 2.094 -2.859 1.00 77.81 84 ASP A CA 1
ATOM 709 C C . ASP A 1 84 ? -15.246 2.545 -1.383 1.00 77.81 84 ASP A C 1
ATOM 711 O O . ASP A 1 84 ? -16.033 3.376 -0.921 1.00 77.81 84 ASP A O 1
ATOM 715 N N . GLU A 1 85 ? -14.260 2.028 -0.639 1.00 87.75 85 GLU A N 1
ATOM 716 C CA . GLU A 1 85 ? -14.018 2.404 0.751 1.00 87.75 85 GLU A CA 1
ATOM 717 C C . GLU A 1 85 ? -13.508 3.845 0.892 1.00 87.75 85 GLU A C 1
ATOM 719 O O . GLU A 1 85 ? -14.000 4.591 1.739 1.00 87.75 85 GLU A O 1
ATOM 724 N N . MET A 1 86 ? -12.579 4.283 0.043 1.00 85.75 86 MET A N 1
ATOM 725 C CA . MET A 1 86 ? -12.116 5.675 0.021 1.00 85.75 86 MET A CA 1
ATOM 726 C C . MET A 1 86 ? -13.238 6.648 -0.349 1.00 85.75 86 MET A C 1
ATOM 728 O O . MET A 1 86 ? -13.388 7.683 0.299 1.00 85.75 86 MET A O 1
ATOM 732 N N . GLU A 1 87 ? -14.077 6.307 -1.328 1.00 84.94 87 GLU A N 1
ATOM 733 C CA . GLU A 1 87 ? -15.257 7.095 -1.701 1.00 84.94 87 GLU A CA 1
ATOM 734 C C . GLU A 1 87 ? -16.251 7.184 -0.544 1.00 84.94 87 GLU A C 1
ATOM 736 O O . GLU A 1 87 ? -16.826 8.242 -0.279 1.00 84.94 87 GLU A O 1
ATOM 741 N N . ARG A 1 88 ? -16.458 6.081 0.184 1.00 92.06 88 ARG A N 1
ATOM 742 C CA . ARG A 1 88 ? -17.281 6.070 1.396 1.00 92.06 88 ARG A CA 1
ATOM 743 C C . ARG A 1 88 ? -16.711 7.008 2.462 1.00 92.06 88 ARG A C 1
ATOM 745 O O . ARG A 1 88 ? -17.473 7.781 3.039 1.00 92.06 88 ARG A O 1
ATOM 752 N N . LEU A 1 89 ? -15.399 6.979 2.708 1.00 93.94 89 LEU A N 1
ATOM 753 C CA . LEU A 1 89 ? -14.742 7.889 3.653 1.00 93.94 89 LEU A CA 1
ATOM 754 C C . LEU A 1 89 ? -14.911 9.357 3.239 1.00 93.94 89 LEU A C 1
ATOM 756 O O . LEU A 1 89 ? -15.272 10.181 4.081 1.00 93.94 89 LEU A O 1
ATOM 760 N N . ILE A 1 90 ? -14.720 9.684 1.955 1.00 90.31 90 ILE A N 1
ATOM 761 C CA . ILE A 1 90 ? -14.941 11.042 1.433 1.00 90.31 90 ILE A CA 1
ATOM 762 C C . ILE A 1 90 ? -16.392 11.480 1.632 1.00 90.31 90 ILE A C 1
ATOM 764 O O . ILE A 1 90 ? -16.625 12.571 2.151 1.00 90.31 90 ILE A O 1
ATOM 768 N N . ARG A 1 91 ? -17.370 10.626 1.303 1.00 89.88 91 ARG A N 1
ATOM 769 C CA . ARG A 1 91 ? -18.800 10.918 1.522 1.00 89.88 91 ARG A CA 1
ATOM 770 C C . ARG A 1 91 ? -19.140 11.162 2.992 1.00 89.88 91 ARG A C 1
ATOM 772 O O . ARG A 1 91 ? -20.041 11.934 3.289 1.00 89.88 91 ARG A O 1
ATOM 779 N N . MET A 1 92 ? -18.402 10.550 3.916 1.00 93.69 92 MET A N 1
ATOM 780 C CA . MET A 1 92 ? -18.526 10.794 5.359 1.00 93.69 92 MET A CA 1
ATOM 781 C C . MET A 1 92 ? -17.769 12.042 5.851 1.00 93.69 92 MET A C 1
ATOM 783 O O . MET A 1 92 ? -17.677 12.269 7.061 1.00 93.69 92 MET A O 1
ATOM 787 N N . GLY A 1 93 ? -17.199 12.841 4.945 1.00 91.56 93 GLY A N 1
ATOM 788 C CA . GLY A 1 93 ? -16.457 14.056 5.276 1.00 91.56 93 GLY A CA 1
ATOM 789 C C . GLY A 1 93 ? -15.066 13.791 5.852 1.00 91.56 93 GLY A C 1
ATOM 790 O O . GLY A 1 93 ? -14.556 14.608 6.620 1.00 91.56 93 GLY A O 1
ATOM 791 N N . ALA A 1 94 ? -14.449 12.647 5.537 1.00 92.50 94 ALA A N 1
ATOM 792 C CA . ALA A 1 94 ? -13.067 12.396 5.924 1.00 92.50 94 ALA A CA 1
ATOM 793 C C . ALA A 1 94 ? -12.112 13.410 5.258 1.00 92.50 94 ALA A C 1
ATOM 795 O O . ALA A 1 94 ? -12.332 13.789 4.105 1.00 92.50 94 ALA A O 1
ATOM 796 N N . PRO A 1 95 ? -11.033 13.844 5.941 1.00 87.69 95 PRO A N 1
ATOM 797 C CA . PRO A 1 95 ? -10.088 14.840 5.432 1.00 87.69 95 PRO A CA 1
ATOM 798 C C . PRO A 1 95 ? -9.145 14.248 4.367 1.00 87.69 95 PRO A C 1
ATOM 800 O O . PRO A 1 95 ? -7.938 14.193 4.562 1.00 87.69 95 PRO A O 1
ATOM 803 N N . LEU A 1 96 ? -9.702 13.785 3.246 1.00 81.94 96 LEU A N 1
ATOM 804 C CA . LEU A 1 96 ? -9.015 13.099 2.142 1.00 81.94 96 LEU A CA 1
ATOM 805 C C . LEU A 1 96 ? -9.025 13.937 0.847 1.00 81.94 96 LEU A C 1
ATOM 807 O O . LEU A 1 96 ? -9.029 13.388 -0.255 1.00 81.94 96 LEU A O 1
ATOM 811 N N . LYS A 1 97 ? -9.087 15.274 0.952 1.00 65.12 97 LYS A N 1
ATOM 812 C CA . LYS A 1 97 ? -9.165 16.161 -0.225 1.00 65.12 97 LYS A CA 1
ATOM 813 C C . LYS A 1 97 ? -7.991 15.890 -1.178 1.00 65.12 97 LYS A C 1
ATOM 815 O O . LYS A 1 97 ? -6.840 15.997 -0.773 1.00 65.12 97 LYS A O 1
ATOM 820 N N . GLY A 1 98 ? -8.302 15.551 -2.430 1.00 62.16 98 GLY A N 1
ATOM 821 C CA . GLY A 1 98 ? -7.322 15.290 -3.493 1.00 62.16 98 GLY A CA 1
ATOM 822 C C . GLY A 1 98 ? -6.767 13.858 -3.571 1.00 62.16 98 GLY A C 1
ATOM 823 O O . GLY A 1 98 ? -6.175 13.522 -4.589 1.00 62.16 98 GLY A O 1
ATOM 824 N N . GLU A 1 99 ? -6.995 12.988 -2.575 1.00 64.75 99 GLU A N 1
ATOM 825 C CA . GLU A 1 99 ? -6.462 11.608 -2.586 1.00 64.75 99 GLU A CA 1
ATOM 826 C C . GLU A 1 99 ? -7.071 10.764 -3.712 1.00 64.75 99 GLU A C 1
ATOM 828 O O . GLU A 1 99 ? -6.345 10.108 -4.445 1.00 64.75 99 GLU A O 1
ATOM 833 N N . LEU A 1 100 ? -8.394 10.794 -3.897 1.00 56.72 100 LEU A N 1
ATOM 834 C CA . LEU A 1 100 ? -9.052 9.967 -4.919 1.00 56.72 100 LEU A CA 1
ATOM 835 C C . LEU A 1 100 ? -8.680 10.376 -6.353 1.00 56.72 100 LEU A C 1
ATOM 837 O O . LEU A 1 100 ? -8.574 9.509 -7.213 1.00 56.72 100 LEU A O 1
ATOM 841 N N . ALA A 1 101 ? -8.405 11.661 -6.599 1.00 57.16 101 ALA A N 1
ATOM 842 C CA . ALA A 1 101 ? -7.979 12.153 -7.911 1.00 57.16 101 ALA A CA 1
ATOM 843 C C . ALA A 1 101 ? -6.603 11.597 -8.322 1.00 57.16 101 ALA A C 1
ATOM 845 O O . ALA A 1 101 ? -6.404 11.269 -9.487 1.00 57.16 101 ALA A O 1
ATOM 846 N N . ALA A 1 102 ? -5.691 11.400 -7.362 1.00 56.28 102 ALA A N 1
ATOM 847 C CA . ALA A 1 102 ? -4.387 10.779 -7.606 1.00 56.28 102 ALA A CA 1
ATOM 848 C C . ALA A 1 102 ? -4.479 9.283 -7.982 1.00 56.28 102 ALA A C 1
ATOM 850 O O . ALA A 1 102 ? -3.506 8.717 -8.473 1.00 56.28 102 ALA A O 1
ATOM 851 N N . TYR A 1 103 ? -5.638 8.647 -7.761 1.00 52.19 103 TYR A N 1
ATOM 852 C CA . TYR A 1 103 ? -5.878 7.221 -8.011 1.00 52.19 103 TYR A CA 1
ATOM 853 C C . TYR A 1 103 ? -7.144 6.961 -8.854 1.00 52.19 103 TYR A C 1
ATOM 855 O O . TYR A 1 103 ? -7.666 5.839 -8.840 1.00 52.19 103 TYR A O 1
ATOM 863 N N . SER A 1 104 ? -7.655 7.978 -9.568 1.00 49.78 104 SER A N 1
ATOM 864 C CA . SER A 1 104 ? -8.793 7.819 -10.486 1.00 49.78 104 SER A CA 1
ATOM 865 C C . SER A 1 104 ? -8.453 6.771 -11.559 1.00 49.78 104 SER A C 1
ATOM 867 O O . SER A 1 104 ? -7.305 6.708 -12.004 1.00 49.78 104 SER A O 1
ATOM 869 N N . PRO A 1 105 ? -9.414 5.958 -12.032 1.00 45.00 105 PRO A N 1
ATOM 870 C CA . PRO A 1 105 ? -9.232 5.137 -13.227 1.00 45.00 105 PRO A CA 1
ATOM 871 C C . PRO A 1 105 ? -8.732 5.926 -14.448 1.00 45.00 105 PRO A C 1
ATOM 873 O O . PRO A 1 105 ? -8.019 5.347 -15.263 1.00 45.00 105 PRO A O 1
ATOM 876 N N . GLU A 1 106 ? -9.035 7.227 -14.555 1.00 45.78 106 GLU A N 1
ATOM 877 C CA . GLU A 1 106 ? -8.476 8.109 -15.596 1.00 45.78 106 GLU A CA 1
ATOM 878 C C . GLU A 1 106 ? -6.976 8.396 -15.402 1.00 45.78 106 GLU A C 1
ATOM 880 O O . GLU A 1 106 ? -6.282 8.689 -16.370 1.00 45.78 106 GLU A O 1
ATOM 885 N N . ALA A 1 107 ? -6.459 8.268 -14.174 1.00 48.69 107 ALA A N 1
ATOM 886 C CA . ALA A 1 107 ? -5.038 8.410 -13.854 1.00 48.69 107 ALA A CA 1
ATOM 887 C C . ALA A 1 107 ? -4.229 7.114 -14.089 1.00 48.69 107 ALA A C 1
ATOM 889 O O . ALA A 1 107 ? -3.016 7.194 -14.248 1.00 48.69 107 ALA A O 1
ATOM 890 N N . ALA A 1 108 ? -4.889 5.946 -14.124 1.00 47.84 108 ALA A N 1
ATOM 891 C CA . ALA A 1 108 ? -4.493 4.695 -14.796 1.00 47.84 108 ALA A CA 1
ATOM 892 C C . ALA A 1 108 ? -5.358 3.539 -14.247 1.00 47.84 108 ALA A C 1
ATOM 894 O O . ALA A 1 108 ? -5.316 3.254 -13.043 1.00 47.84 108 ALA A O 1
ATOM 895 N N . PRO A 1 109 ? -6.101 2.785 -15.075 1.00 49.94 109 PRO A N 1
ATOM 896 C CA . PRO A 1 109 ? -6.762 1.579 -14.598 1.00 49.94 109 PRO A CA 1
ATOM 897 C C . PRO A 1 109 ? -5.689 0.582 -14.139 1.00 49.94 109 PRO A C 1
ATOM 899 O O . PRO A 1 109 ? -4.745 0.341 -14.875 1.00 49.94 109 PRO A O 1
ATOM 902 N N . GLN A 1 110 ? -5.824 -0.060 -12.975 1.00 63.34 110 GLN A N 1
ATOM 903 C CA . GLN A 1 110 ? -4.983 -1.209 -12.581 1.00 63.34 110 GLN A CA 1
ATOM 904 C C . GLN A 1 110 ? -5.649 -2.525 -13.008 1.00 63.34 110 GLN A C 1
ATOM 906 O O . GLN A 1 110 ? -6.093 -3.332 -12.189 1.00 63.34 110 GLN A O 1
ATOM 911 N N . THR A 1 111 ? -5.801 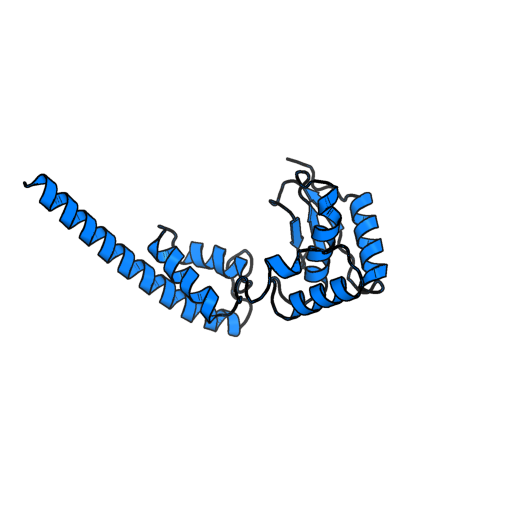-2.710 -14.318 1.00 75.12 111 THR A N 1
ATOM 912 C CA . THR A 1 111 ? -6.338 -3.933 -14.926 1.00 75.12 111 THR A CA 1
ATOM 913 C C . THR A 1 111 ? -5.194 -4.841 -15.366 1.00 75.12 111 THR A C 1
ATOM 915 O O . THR A 1 111 ? -4.085 -4.366 -15.603 1.00 75.12 111 THR A O 1
ATOM 918 N N . PRO A 1 112 ? -5.425 -6.147 -15.583 1.00 76.19 112 PRO A N 1
ATOM 919 C CA . PRO A 1 112 ? -4.411 -6.980 -16.214 1.00 76.19 112 PRO A CA 1
ATOM 920 C C . PRO A 1 112 ? -3.901 -6.401 -17.538 1.00 76.19 112 PRO A C 1
ATOM 922 O O . PRO A 1 112 ? -2.718 -6.513 -17.823 1.00 76.19 112 PRO A O 1
ATOM 925 N N . ALA A 1 113 ? -4.770 -5.766 -18.329 1.00 75.62 113 ALA A N 1
ATOM 926 C CA . ALA A 1 113 ? -4.400 -5.190 -19.617 1.00 75.62 113 ALA A CA 1
ATOM 927 C C . ALA A 1 113 ? -3.423 -4.011 -19.492 1.00 75.62 113 ALA A C 1
ATOM 929 O O . ALA A 1 113 ? -2.533 -3.892 -20.324 1.00 75.62 113 ALA A O 1
ATOM 930 N N . SER A 1 114 ? -3.546 -3.192 -18.449 1.00 69.44 114 SER A N 1
ATOM 931 C CA . SER A 1 114 ? -2.651 -2.055 -18.202 1.00 69.44 114 SER A CA 1
ATOM 932 C C . SER A 1 114 ? -1.387 -2.432 -17.431 1.00 69.44 114 SER A C 1
ATOM 934 O O . SER A 1 114 ? -0.348 -1.825 -17.644 1.00 69.44 114 SER A O 1
ATOM 936 N N . ILE A 1 115 ? -1.439 -3.475 -16.598 1.00 80.00 115 ILE A N 1
ATOM 937 C CA . ILE A 1 115 ? -0.274 -3.940 -15.832 1.00 80.00 115 ILE A CA 1
ATOM 938 C C . ILE A 1 115 ? 0.663 -4.800 -16.701 1.00 80.00 115 ILE A C 1
ATOM 940 O O . ILE A 1 115 ? 1.879 -4.808 -16.519 1.00 80.00 115 ILE A O 1
ATOM 944 N N . LEU A 1 116 ? 0.119 -5.577 -17.646 1.00 85.00 116 LEU A N 1
ATOM 945 C CA . LEU A 1 116 ? 0.907 -6.487 -18.487 1.00 85.00 116 LEU A CA 1
ATOM 946 C C . LEU A 1 116 ? 2.028 -5.799 -19.297 1.00 85.00 116 LEU A C 1
ATOM 948 O O . LEU A 1 116 ? 3.127 -6.365 -19.321 1.00 85.00 116 LEU A O 1
ATOM 952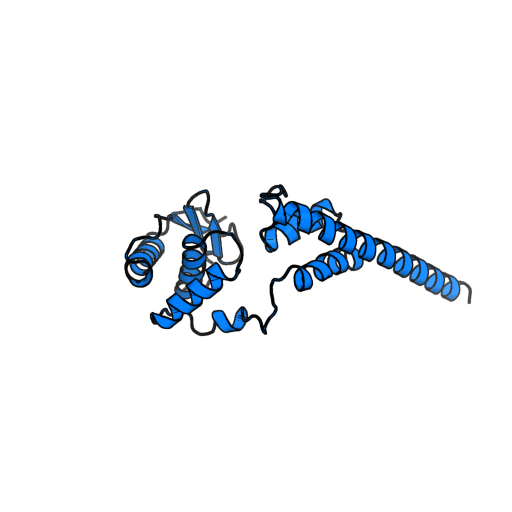 N N . PRO A 1 117 ? 1.808 -4.627 -19.930 1.00 78.81 117 PRO A N 1
ATOM 953 C CA . PRO A 1 117 ? 2.858 -3.861 -20.601 1.00 78.81 117 PRO A CA 1
ATOM 954 C C . PRO A 1 117 ? 4.056 -3.536 -19.705 1.00 78.81 117 PRO A C 1
ATOM 956 O O . PRO A 1 117 ? 5.195 -3.645 -20.138 1.00 78.81 117 PRO A O 1
ATOM 959 N N . GLU A 1 118 ? 3.854 -3.290 -18.414 1.00 78.31 118 GLU A N 1
ATOM 960 C CA . GLU A 1 118 ? 4.968 -2.936 -17.530 1.00 78.31 118 GLU A CA 1
ATOM 961 C C . GLU A 1 118 ? 5.969 -4.076 -17.294 1.00 78.31 118 GLU A C 1
ATOM 963 O O . GLU A 1 118 ? 7.128 -3.845 -16.938 1.00 78.31 118 GLU A O 1
ATOM 968 N N . PHE A 1 119 ? 5.540 -5.330 -17.469 1.00 86.25 119 PHE A N 1
ATOM 969 C CA . PHE A 1 119 ? 6.446 -6.481 -17.443 1.00 86.25 119 PHE A CA 1
ATOM 970 C C . PHE A 1 119 ? 7.295 -6.566 -18.713 1.00 86.25 119 PHE A C 1
ATOM 972 O O . PHE A 1 119 ? 8.422 -7.062 -18.651 1.00 86.25 119 PHE A O 1
ATOM 979 N N . PHE A 1 120 ? 6.763 -6.094 -19.843 1.00 82.25 120 PHE A N 1
ATOM 980 C CA . PHE A 1 120 ? 7.517 -5.920 -21.077 1.00 82.25 120 PHE A CA 1
ATOM 981 C C . PHE A 1 120 ? 8.536 -4.784 -20.919 1.00 82.25 120 PHE A C 1
ATOM 983 O O . PHE A 1 120 ? 9.720 -5.014 -21.155 1.00 82.25 120 PHE A O 1
ATOM 990 N N . ASP A 1 121 ? 8.113 -3.618 -20.425 1.00 68.06 121 ASP A N 1
ATOM 991 C CA . ASP A 1 121 ? 8.991 -2.451 -20.266 1.00 68.06 121 ASP A CA 1
ATOM 992 C C . ASP A 1 121 ? 10.150 -2.743 -19.315 1.00 68.06 121 ASP A C 1
ATOM 994 O O . ASP A 1 121 ? 11.307 -2.495 -19.644 1.00 68.06 121 ASP A O 1
ATOM 998 N N . ALA A 1 122 ? 9.875 -3.382 -18.174 1.00 72.12 122 ALA A N 1
ATOM 999 C CA . ALA A 1 122 ? 10.922 -3.788 -17.240 1.00 72.12 122 ALA A CA 1
ATOM 1000 C C . ALA A 1 122 ? 11.948 -4.737 -17.886 1.00 72.12 122 ALA A C 1
ATOM 1002 O O . ALA A 1 122 ? 13.140 -4.649 -17.594 1.00 72.12 122 ALA A O 1
ATOM 1003 N N . ALA A 1 123 ? 11.504 -5.636 -18.769 1.00 79.12 123 ALA A N 1
ATOM 1004 C CA . ALA A 1 123 ? 12.394 -6.532 -19.499 1.00 79.12 123 ALA A CA 1
ATOM 1005 C C . ALA A 1 123 ? 13.220 -5.813 -20.573 1.00 79.12 123 ALA A C 1
ATOM 1007 O O . ALA A 1 123 ? 14.366 -6.193 -20.814 1.00 79.12 123 ALA A O 1
ATOM 1008 N N . PHE A 1 124 ? 12.634 -4.810 -21.226 1.00 64.94 124 PHE A N 1
ATOM 1009 C CA . PHE A 1 124 ? 13.272 -4.062 -22.303 1.00 64.94 124 PHE A CA 1
ATOM 1010 C C . PHE A 1 124 ? 14.263 -3.010 -21.789 1.00 64.94 124 PHE A C 1
ATOM 1012 O O . PHE A 1 124 ? 15.333 -2.830 -22.357 1.00 64.94 124 PHE A O 1
ATOM 1019 N N . GLN A 1 125 ? 13.937 -2.342 -20.686 1.00 64.81 125 GLN A N 1
ATOM 1020 C CA . GLN A 1 125 ? 14.692 -1.191 -20.187 1.00 64.81 125 GLN A CA 1
ATOM 1021 C C . GLN A 1 125 ? 15.766 -1.563 -19.159 1.00 64.81 125 GLN A C 1
ATOM 1023 O O . GLN A 1 125 ? 16.623 -0.742 -18.850 1.00 64.81 125 GLN A O 1
ATOM 1028 N N . THR A 1 126 ? 15.725 -2.775 -18.594 1.00 74.25 126 THR A N 1
ATOM 1029 C CA . THR A 1 126 ? 16.603 -3.147 -17.474 1.00 74.25 126 THR A CA 1
ATOM 1030 C C . THR A 1 126 ? 17.213 -4.537 -17.628 1.00 74.25 126 THR A C 1
ATOM 1032 O O . THR A 1 126 ? 16.704 -5.399 -18.355 1.00 74.25 126 THR A O 1
ATOM 1035 N N . ASP A 1 127 ? 18.300 -4.783 -16.893 1.00 81.94 127 ASP A N 1
ATOM 1036 C CA . ASP A 1 127 ? 18.943 -6.098 -16.761 1.00 81.94 127 ASP A CA 1
ATOM 1037 C C . ASP A 1 127 ? 18.320 -7.011 -15.709 1.00 81.94 127 ASP A C 1
ATOM 1039 O O . ASP A 1 127 ? 18.791 -8.127 -15.502 1.00 81.94 127 ASP A O 1
ATOM 1043 N N . GLN A 1 128 ? 17.217 -6.584 -15.095 1.00 82.00 128 GLN A N 1
ATOM 1044 C CA . GLN A 1 128 ? 16.560 -7.372 -14.068 1.00 82.00 128 GLN A CA 1
ATOM 1045 C C . GLN A 1 128 ? 16.090 -8.721 -14.621 1.00 82.00 128 GLN A C 1
ATOM 1047 O O . GLN A 1 128 ? 15.423 -8.830 -15.659 1.00 82.00 128 GLN A O 1
ATOM 1052 N N . THR A 1 129 ? 16.397 -9.774 -13.875 1.00 93.75 129 THR A N 1
ATOM 1053 C CA . THR A 1 129 ? 15.919 -11.122 -14.141 1.00 93.75 129 THR A CA 1
ATOM 1054 C C . THR A 1 129 ? 14.404 -11.192 -13.977 1.00 93.75 129 THR A C 1
ATOM 1056 O O . THR A 1 129 ? 13.771 -10.413 -13.261 1.00 93.75 129 THR A O 1
ATOM 1059 N N . TRP A 1 130 ? 13.792 -12.208 -14.584 1.00 93.12 130 TRP A N 1
ATOM 1060 C CA . TRP A 1 130 ? 12.368 -12.474 -14.399 1.00 93.12 130 TRP A CA 1
ATOM 1061 C C . TRP A 1 130 ? 11.985 -12.615 -12.930 1.00 93.12 130 TRP A C 1
ATOM 1063 O O . TRP A 1 130 ? 10.914 -12.169 -12.534 1.00 93.12 130 TRP A O 1
ATOM 1073 N N . ARG A 1 131 ? 12.850 -13.231 -12.120 1.00 90.69 131 ARG A N 1
ATOM 1074 C CA . ARG A 1 131 ? 12.593 -13.433 -10.695 1.00 90.69 131 ARG A CA 1
ATOM 1075 C C . ARG A 1 131 ? 12.510 -12.099 -9.959 1.00 90.69 131 ARG A C 1
ATOM 1077 O O . ARG A 1 131 ? 11.613 -11.934 -9.140 1.00 90.69 131 ARG A O 1
ATOM 1084 N N . GLU A 1 132 ? 13.398 -11.163 -10.274 1.00 85.81 132 GLU A N 1
ATOM 1085 C CA . GLU A 1 132 ? 13.432 -9.825 -9.676 1.00 85.81 132 GLU A CA 1
ATOM 1086 C C . GLU A 1 132 ? 12.252 -8.971 -10.138 1.00 85.81 132 GLU A C 1
ATOM 1088 O O . GLU A 1 132 ? 11.551 -8.402 -9.302 1.00 85.81 132 GLU A O 1
ATOM 1093 N N . VAL A 1 133 ? 11.970 -8.944 -11.447 1.00 84.25 133 VAL A N 1
ATOM 1094 C CA . VAL A 1 133 ? 10.820 -8.210 -11.998 1.00 84.25 133 VAL A CA 1
ATOM 1095 C C . VAL A 1 133 ? 9.513 -8.767 -11.446 1.00 84.25 133 VAL A C 1
ATO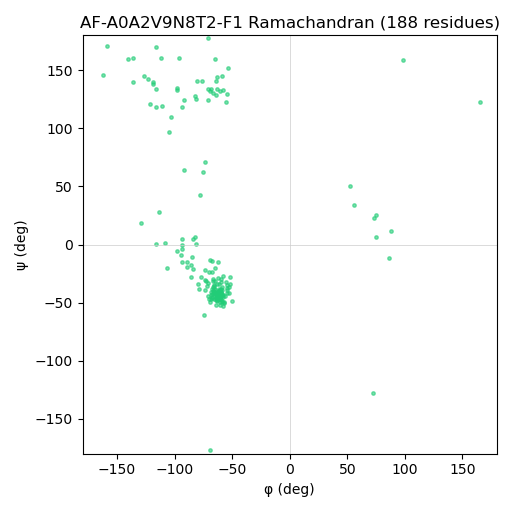M 1097 O O . VAL A 1 133 ? 8.669 -8.001 -10.987 1.00 84.25 133 VAL A O 1
ATOM 1100 N N . TRP A 1 134 ? 9.356 -10.094 -11.436 1.00 88.88 134 TRP A N 1
ATOM 1101 C CA . TRP A 1 134 ? 8.182 -10.753 -10.874 1.00 88.88 134 TRP A CA 1
ATOM 1102 C C . TRP A 1 134 ? 8.039 -10.434 -9.391 1.00 88.88 134 TRP A C 1
ATOM 1104 O O . TRP A 1 134 ? 7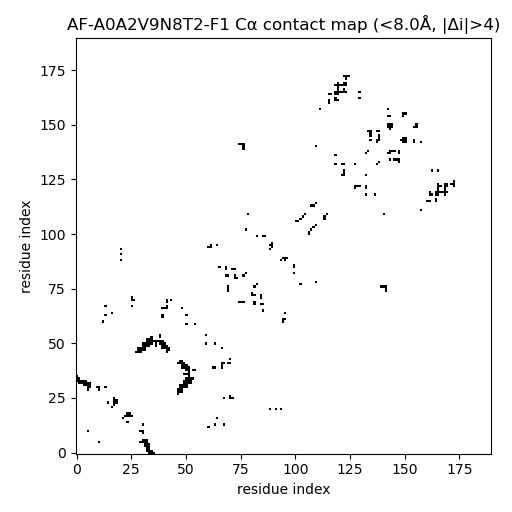.000 -9.932 -8.989 1.00 88.88 134 TRP A O 1
ATOM 1114 N N . ARG A 1 135 ? 9.082 -10.635 -8.580 1.00 81.12 135 ARG A N 1
ATOM 1115 C CA . ARG A 1 135 ? 9.014 -10.366 -7.138 1.00 81.12 135 ARG A CA 1
ATOM 1116 C C . ARG A 1 135 ? 8.681 -8.906 -6.832 1.00 81.12 135 ARG A C 1
ATOM 1118 O O . ARG A 1 135 ? 7.930 -8.661 -5.900 1.00 81.12 135 ARG A O 1
ATOM 1125 N N . ARG A 1 136 ? 9.218 -7.953 -7.597 1.00 79.38 136 ARG A N 1
ATOM 1126 C CA . ARG A 1 136 ? 8.973 -6.519 -7.400 1.00 79.38 136 ARG A CA 1
ATOM 1127 C C . ARG A 1 136 ? 7.581 -6.104 -7.878 1.00 79.38 136 ARG A C 1
ATOM 1129 O O . ARG A 1 136 ? 6.775 -5.657 -7.069 1.00 79.38 136 ARG A O 1
ATOM 1136 N N . LYS A 1 137 ? 7.283 -6.283 -9.169 1.00 76.31 137 LYS A N 1
ATOM 1137 C CA . LYS A 1 137 ? 6.037 -5.799 -9.786 1.00 76.31 137 LYS A CA 1
ATOM 1138 C C . LYS A 1 137 ? 4.820 -6.625 -9.379 1.00 76.31 137 LYS A C 1
ATOM 1140 O O . LYS A 1 137 ? 3.755 -6.079 -9.129 1.00 76.31 137 LYS A O 1
ATOM 1145 N N . ALA A 1 138 ? 4.947 -7.948 -9.266 1.00 76.25 138 ALA A N 1
ATOM 1146 C CA . ALA A 1 138 ? 3.819 -8.767 -8.820 1.00 76.25 138 ALA A CA 1
ATOM 1147 C C . ALA A 1 138 ? 3.462 -8.479 -7.353 1.00 76.25 138 ALA A C 1
ATOM 1149 O O . ALA A 1 138 ? 2.291 -8.557 -6.996 1.00 76.25 138 ALA A O 1
ATOM 1150 N N . TYR A 1 139 ? 4.433 -8.080 -6.527 1.00 68.56 139 TYR A N 1
ATOM 1151 C CA . TYR A 1 139 ? 4.176 -7.586 -5.175 1.00 68.56 139 TYR A CA 1
ATOM 1152 C C . TYR A 1 139 ? 3.520 -6.198 -5.174 1.00 68.56 139 TYR A C 1
ATOM 1154 O O . TYR A 1 139 ? 2.545 -5.994 -4.455 1.00 68.56 139 TYR A O 1
ATOM 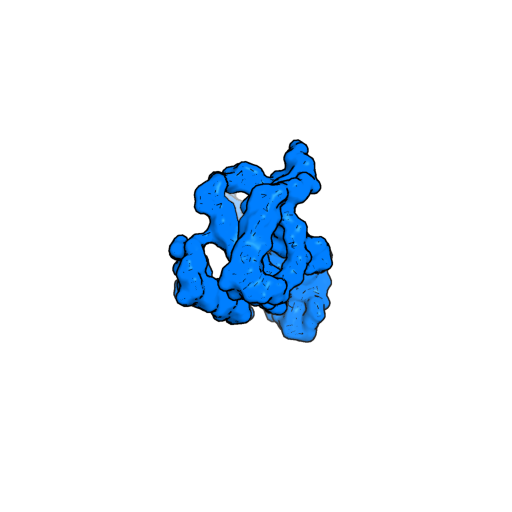1162 N N . GLU A 1 140 ? 4.004 -5.274 -6.010 1.00 68.44 140 GLU A N 1
ATOM 1163 C CA . GLU A 1 140 ? 3.440 -3.927 -6.206 1.00 68.44 140 GLU A CA 1
ATOM 1164 C C . GLU A 1 140 ? 1.947 -3.966 -6.570 1.00 68.44 140 GLU A C 1
ATOM 1166 O O . GLU A 1 140 ? 1.146 -3.241 -5.986 1.00 68.44 140 GLU A O 1
ATOM 1171 N N . TYR A 1 141 ? 1.561 -4.899 -7.446 1.00 71.50 141 TYR A N 1
ATOM 1172 C CA . TYR A 1 141 ? 0.178 -5.080 -7.897 1.00 71.50 141 TYR A CA 1
ATOM 1173 C C . TYR A 1 141 ? -0.631 -6.118 -7.101 1.00 71.50 141 TYR A C 1
ATOM 1175 O O . TYR A 1 141 ? -1.775 -6.412 -7.447 1.00 71.50 141 TYR A O 1
ATOM 1183 N N . GLY A 1 142 ? -0.068 -6.689 -6.030 1.00 68.31 142 GLY A N 1
ATOM 1184 C CA . GLY A 1 142 ? -0.782 -7.610 -5.137 1.00 68.31 142 GLY A CA 1
ATOM 1185 C C . GLY A 1 142 ? -1.051 -9.015 -5.700 1.00 68.31 142 GLY A C 1
ATOM 1186 O O . GLY A 1 142 ? -1.966 -9.691 -5.238 1.00 68.31 142 GLY A O 1
ATOM 1187 N N . PHE A 1 143 ? -0.271 -9.473 -6.681 1.00 74.81 143 PHE A N 1
ATOM 1188 C CA . PHE A 1 143 ? -0.312 -10.843 -7.211 1.00 74.81 143 PHE A CA 1
ATOM 1189 C C . PHE A 1 143 ? 0.548 -11.839 -6.415 1.00 74.81 143 PHE A C 1
ATOM 1191 O O . PHE A 1 143 ? 0.380 -13.052 -6.578 1.00 74.81 143 PHE A O 1
ATOM 1198 N N . THR A 1 144 ? 1.490 -11.361 -5.595 1.00 70.06 144 THR A N 1
ATOM 1199 C CA . THR A 1 144 ? 2.371 -12.220 -4.789 1.00 70.06 144 THR A CA 1
ATOM 1200 C C . THR A 1 144 ? 2.637 -11.685 -3.391 1.00 70.06 144 THR A C 1
ATOM 1202 O O . THR A 1 144 ? 2.598 -10.477 -3.164 1.00 70.06 144 THR A O 1
ATOM 1205 N N . ASP A 1 145 ? 3.050 -12.577 -2.490 1.00 67.50 145 ASP A N 1
ATOM 1206 C CA . ASP A 1 145 ? 3.632 -12.201 -1.201 1.00 67.50 145 ASP A CA 1
ATOM 1207 C C . ASP A 1 145 ? 5.055 -11.601 -1.343 1.00 67.50 145 ASP A C 1
ATOM 1209 O O . ASP A 1 145 ? 5.641 -11.555 -2.430 1.00 67.50 145 ASP A O 1
ATOM 1213 N N . LYS A 1 146 ? 5.662 -11.173 -0.224 1.00 61.44 146 LYS A N 1
ATOM 1214 C CA . LYS A 1 146 ? 7.025 -10.590 -0.184 1.00 61.44 146 LYS A CA 1
ATOM 1215 C C . LYS A 1 146 ? 8.146 -11.542 -0.644 1.00 61.44 146 LYS A C 1
ATOM 1217 O O . LYS A 1 146 ? 9.280 -11.111 -0.893 1.00 61.44 146 LYS A O 1
ATOM 1222 N N . THR A 1 147 ? 7.853 -12.840 -0.725 1.00 63.53 147 THR A N 1
ATOM 1223 C CA . THR A 1 147 ? 8.763 -13.890 -1.208 1.00 63.53 147 THR A CA 1
ATOM 1224 C C . THR A 1 147 ? 8.562 -14.191 -2.698 1.00 63.53 147 THR A C 1
ATOM 1226 O O . THR A 1 147 ? 9.387 -14.874 -3.303 1.00 63.53 147 THR A O 1
ATOM 1229 N N . GLY A 1 148 ? 7.512 -13.635 -3.314 1.00 64.06 148 GLY A N 1
ATOM 1230 C CA . GLY A 1 148 ? 7.139 -13.855 -4.709 1.00 64.06 148 GLY A CA 1
ATOM 1231 C C . GLY A 1 148 ? 6.217 -15.062 -4.925 1.00 64.06 148 GLY A C 1
ATOM 1232 O O . GLY A 1 148 ? 6.036 -15.479 -6.076 1.00 64.06 148 GLY A O 1
ATOM 1233 N N . ARG A 1 149 ? 5.648 -15.643 -3.856 1.00 74.62 149 ARG A N 1
ATOM 1234 C CA . ARG A 1 149 ? 4.697 -16.762 -3.957 1.00 74.62 149 ARG A CA 1
ATOM 1235 C C . ARG A 1 149 ? 3.327 -16.270 -4.397 1.00 74.62 149 ARG A C 1
ATOM 1237 O O . ARG A 1 149 ? 2.866 -15.211 -3.987 1.00 74.62 149 ARG A O 1
ATOM 1244 N N . VAL A 1 150 ? 2.700 -17.065 -5.255 1.00 78.06 150 VAL A N 1
ATOM 1245 C CA . VAL A 1 150 ? 1.383 -16.802 -5.836 1.00 78.06 150 VAL A CA 1
ATOM 1246 C C . VAL A 1 150 ? 0.306 -17.233 -4.847 1.00 78.06 150 VAL A C 1
ATOM 1248 O O . VAL A 1 150 ? 0.325 -18.372 -4.392 1.00 78.06 150 VAL A O 1
ATOM 1251 N N . GLU A 1 151 ? -0.637 -16.344 -4.548 1.00 65.44 151 GLU A N 1
ATOM 1252 C CA . GLU A 1 151 ? -1.637 -16.584 -3.498 1.00 65.44 151 GLU A CA 1
ATOM 1253 C C . GLU A 1 151 ? -2.907 -17.292 -4.002 1.00 65.44 151 GLU A C 1
ATOM 1255 O O . GLU A 1 151 ? -3.647 -17.860 -3.205 1.00 65.44 151 GLU A O 1
ATOM 1260 N N . ASN A 1 152 ? -3.191 -17.270 -5.313 1.00 77.69 152 ASN A N 1
ATOM 1261 C CA . ASN A 1 152 ? -4.401 -17.876 -5.883 1.00 77.69 152 ASN A CA 1
ATOM 1262 C C . ASN A 1 152 ? -4.289 -18.186 -7.391 1.00 77.69 152 ASN A C 1
ATOM 1264 O O . ASN A 1 152 ? -3.352 -17.777 -8.083 1.00 77.69 152 ASN A O 1
ATOM 1268 N N . GLN A 1 153 ? -5.286 -18.905 -7.919 1.00 76.00 153 GLN A N 1
ATOM 1269 C CA . GLN A 1 153 ? -5.343 -19.330 -9.322 1.00 76.00 153 GLN A CA 1
ATOM 1270 C C . GLN A 1 153 ? -5.375 -18.150 -10.308 1.00 76.00 153 GLN A C 1
ATOM 1272 O O . GLN A 1 153 ? -4.767 -18.228 -11.377 1.00 76.00 153 GLN A O 1
ATOM 1277 N N . TYR A 1 154 ? -6.014 -17.038 -9.941 1.00 76.88 154 TYR A N 1
ATOM 1278 C CA . TYR A 1 154 ? -6.044 -15.821 -10.752 1.00 76.88 154 TYR A CA 1
ATOM 1279 C C . TYR A 1 154 ? -4.638 -15.224 -10.923 1.00 76.88 154 TYR A C 1
ATOM 1281 O O . TYR A 1 154 ? -4.186 -14.986 -12.046 1.00 76.88 154 TYR A O 1
ATOM 1289 N N . ALA A 1 155 ? -3.883 -15.091 -9.833 1.00 80.19 155 ALA A N 1
ATOM 1290 C CA . ALA A 1 155 ? -2.497 -14.643 -9.869 1.00 80.19 155 ALA A CA 1
ATOM 1291 C C . ALA A 1 155 ? -1.581 -15.638 -10.609 1.00 80.19 155 ALA A C 1
ATOM 1293 O O . ALA A 1 155 ? -0.648 -15.227 -11.303 1.00 80.19 155 ALA A O 1
ATOM 1294 N N . ALA A 1 156 ? -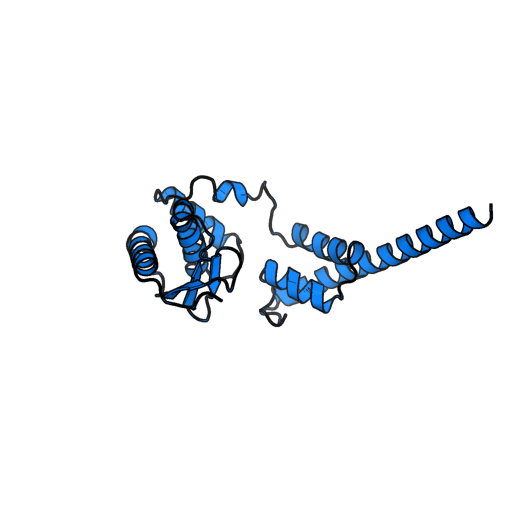1.878 -16.942 -10.559 1.00 86.94 156 ALA A N 1
ATOM 1295 C CA . ALA A 1 156 ? -1.157 -17.950 -11.337 1.00 86.94 156 ALA A CA 1
ATOM 1296 C C . ALA A 1 156 ? -1.379 -17.783 -12.850 1.00 86.94 156 ALA A C 1
ATOM 1298 O O . ALA A 1 156 ? -0.438 -17.911 -13.637 1.00 86.94 156 ALA A O 1
ATOM 1299 N N . GLN A 1 157 ? -2.608 -17.481 -13.276 1.00 88.81 157 GLN A N 1
ATOM 1300 C CA . GLN A 1 157 ? -2.913 -17.180 -14.677 1.00 88.81 157 GLN A CA 1
ATOM 1301 C C . GLN A 1 157 ? -2.263 -15.865 -15.119 1.00 88.81 157 GLN A C 1
ATOM 1303 O O . GLN A 1 157 ? -1.660 -15.804 -16.196 1.00 88.81 157 GLN A O 1
ATOM 1308 N N . PHE A 1 158 ? -2.317 -14.837 -14.270 1.00 89.94 158 PHE A N 1
ATOM 1309 C CA . PHE A 1 158 ? -1.654 -13.562 -14.521 1.00 89.94 158 PHE A CA 1
ATOM 1310 C C . PHE A 1 158 ? -0.140 -13.737 -14.688 1.00 89.94 158 PHE A C 1
ATOM 1312 O O . PHE A 1 158 ? 0.422 -13.255 -15.670 1.00 89.94 158 PHE A O 1
ATOM 1319 N N . ARG A 1 159 ? 0.510 -14.531 -13.825 1.00 93.25 159 ARG A N 1
ATOM 1320 C CA . ARG A 1 159 ? 1.944 -14.852 -13.914 1.00 93.25 159 ARG A CA 1
ATOM 1321 C C . ARG A 1 159 ? 2.347 -15.394 -15.279 1.00 93.25 159 ARG A C 1
ATOM 1323 O O . ARG A 1 159 ? 3.382 -14.998 -15.807 1.00 93.25 159 ARG A O 1
ATOM 1330 N N . ARG A 1 160 ? 1.532 -16.270 -15.879 1.00 94.19 160 ARG A N 1
ATOM 1331 C CA . ARG A 1 160 ? 1.799 -16.811 -17.227 1.00 94.19 160 ARG A CA 1
ATOM 1332 C C . ARG A 1 160 ? 1.722 -15.721 -18.295 1.00 94.19 160 ARG A C 1
ATOM 1334 O O . ARG A 1 160 ? 2.548 -15.692 -19.204 1.00 94.19 160 ARG A O 1
ATOM 1341 N N . LYS A 1 161 ? 0.744 -14.816 -18.199 1.00 94.31 161 LYS A N 1
ATOM 1342 C CA . LYS A 1 161 ? 0.604 -13.679 -19.124 1.00 94.31 161 LYS A CA 1
ATOM 1343 C C . LYS A 1 161 ? 1.763 -12.684 -18.959 1.00 94.31 161 LYS A C 1
ATOM 1345 O O . LYS A 1 161 ? 2.395 -12.339 -19.953 1.00 94.31 161 LYS A O 1
ATOM 1350 N N . ALA A 1 162 ? 2.111 -12.329 -17.724 1.00 93.88 162 ALA A N 1
ATOM 1351 C CA . ALA A 1 162 ? 3.233 -11.449 -17.400 1.00 93.88 162 ALA A CA 1
ATOM 1352 C C . ALA A 1 162 ? 4.580 -12.035 -17.856 1.00 93.88 162 ALA A C 1
ATOM 1354 O O . ALA A 1 162 ? 5.401 -11.328 -18.437 1.00 93.88 162 ALA A O 1
ATOM 1355 N N . ARG A 1 163 ? 4.782 -13.353 -17.692 1.00 96.44 163 ARG A N 1
ATOM 1356 C CA . ARG A 1 163 ? 5.982 -14.053 -18.178 1.00 96.44 163 ARG A CA 1
ATOM 1357 C C . ARG A 1 163 ? 6.148 -13.908 -19.686 1.00 96.44 163 ARG A C 1
ATOM 1359 O O . ARG A 1 163 ? 7.262 -13.676 -20.145 1.00 96.44 163 ARG A O 1
ATOM 1366 N N . ARG A 1 164 ? 5.058 -14.036 -20.451 1.00 96.44 164 ARG A N 1
ATOM 1367 C CA . ARG A 1 164 ? 5.083 -13.875 -21.913 1.00 96.44 164 ARG A CA 1
ATOM 1368 C C . ARG A 1 164 ? 5.486 -12.458 -22.321 1.00 96.44 164 ARG A C 1
ATOM 1370 O O . ARG A 1 164 ? 6.343 -12.316 -23.187 1.00 96.44 164 ARG A O 1
ATOM 1377 N N . GLN A 1 165 ? 4.937 -11.438 -21.661 1.00 93.19 165 GLN A N 1
ATOM 1378 C CA . GLN A 1 165 ? 5.315 -10.043 -21.921 1.00 93.19 165 GLN A CA 1
ATOM 1379 C C . GLN A 1 165 ? 6.790 -9.779 -21.605 1.00 93.19 165 GLN A C 1
ATOM 1381 O O . GLN A 1 165 ? 7.508 -9.236 -22.441 1.00 93.19 165 GLN A O 1
ATOM 1386 N N . TRP A 1 166 ? 7.281 -10.268 -20.464 1.00 94.75 166 TRP A N 1
ATOM 1387 C CA . TRP A 1 166 ? 8.695 -10.146 -20.102 1.00 94.75 166 TRP A CA 1
ATOM 1388 C C . TRP A 1 166 ? 9.623 -10.820 -21.125 1.00 94.75 166 TRP A C 1
ATOM 1390 O O . TRP A 1 166 ? 10.629 -10.245 -21.530 1.00 94.75 166 TRP A O 1
ATOM 1400 N N . MET A 1 167 ? 9.286 -12.031 -21.587 1.00 96.25 167 MET A N 1
ATOM 1401 C CA . MET A 1 167 ? 10.090 -12.732 -22.601 1.00 96.25 167 MET A CA 1
ATOM 1402 C C . MET A 1 167 ? 10.140 -11.958 -23.922 1.00 96.25 167 MET A C 1
ATOM 1404 O O . MET A 1 167 ? 11.202 -11.871 -24.536 1.00 96.25 167 MET A O 1
ATOM 1408 N N . ARG A 1 168 ? 9.014 -11.364 -24.335 1.00 90.94 168 ARG A N 1
ATOM 1409 C CA . ARG A 1 168 ? 8.943 -10.528 -25.537 1.00 90.94 168 ARG A CA 1
ATOM 1410 C C . ARG A 1 168 ? 9.844 -9.293 -25.417 1.00 90.94 168 ARG A C 1
ATOM 1412 O O . ARG A 1 168 ? 10.605 -9.028 -26.341 1.00 90.94 168 ARG A O 1
ATOM 1419 N N . GLY A 1 169 ? 9.815 -8.597 -24.277 1.00 83.94 169 GLY A N 1
ATOM 1420 C CA . GLY A 1 169 ? 10.682 -7.438 -24.028 1.00 83.94 169 GLY A CA 1
ATOM 1421 C C . GLY A 1 169 ? 12.170 -7.802 -24.012 1.00 83.94 169 GLY A C 1
ATOM 1422 O O . GLY A 1 169 ? 12.976 -7.122 -24.643 1.00 83.94 169 GLY A O 1
ATOM 1423 N N . ARG A 1 170 ? 12.546 -8.933 -23.390 1.00 90.12 170 ARG A N 1
ATOM 1424 C CA . ARG A 1 170 ? 13.941 -9.419 -23.409 1.00 90.12 170 ARG A CA 1
ATOM 1425 C C . ARG A 1 170 ? 14.447 -9.728 -24.809 1.00 90.12 170 ARG A C 1
ATOM 1427 O O . ARG A 1 170 ? 15.622 -9.495 -25.072 1.00 90.12 170 ARG A O 1
ATOM 1434 N N . ARG A 1 171 ? 13.595 -10.293 -25.669 1.00 89.81 171 ARG A N 1
ATOM 1435 C CA . ARG A 1 171 ? 13.972 -10.613 -27.047 1.00 89.81 171 ARG A CA 1
ATOM 1436 C C . ARG A 1 171 ? 14.293 -9.335 -27.821 1.00 89.81 171 ARG A C 1
ATOM 1438 O O . ARG A 1 171 ? 15.396 -9.209 -28.331 1.00 89.81 171 ARG A O 1
ATOM 1445 N N . LEU A 1 172 ? 13.380 -8.364 -27.790 1.00 79.38 172 LEU A N 1
ATOM 1446 C CA . LEU A 1 172 ? 13.559 -7.091 -28.493 1.00 79.38 172 LEU A CA 1
ATOM 1447 C C . LEU A 1 172 ? 14.748 -6.282 -27.970 1.00 79.38 172 LEU A C 1
ATOM 1449 O O . LEU A 1 172 ? 15.429 -5.634 -28.751 1.00 79.38 172 LEU A O 1
ATOM 1453 N N . ARG A 1 173 ? 15.042 -6.345 -26.668 1.00 79.19 173 ARG A N 1
ATOM 1454 C CA . ARG A 1 173 ? 16.235 -5.691 -26.121 1.00 79.19 173 ARG A CA 1
ATOM 1455 C C . ARG A 1 173 ? 17.527 -6.272 -26.691 1.00 79.19 173 ARG A C 1
ATOM 1457 O O . ARG A 1 173 ? 18.450 -5.523 -26.971 1.00 79.19 173 ARG A O 1
ATOM 1464 N N . ARG A 1 174 ? 17.607 -7.600 -26.836 1.00 85.69 174 ARG A N 1
ATOM 1465 C CA . ARG A 1 174 ? 18.780 -8.247 -27.448 1.00 85.69 174 ARG A CA 1
ATOM 1466 C C . ARG A 1 174 ? 18.940 -7.805 -28.896 1.00 85.69 174 ARG A C 1
ATOM 1468 O O . ARG A 1 174 ? 20.023 -7.383 -29.265 1.00 85.69 174 ARG A O 1
ATOM 1475 N N . GLU A 1 175 ? 17.847 -7.829 -29.655 1.00 82.75 175 GLU A N 1
ATOM 1476 C CA . GLU A 1 175 ? 17.828 -7.369 -31.047 1.00 82.75 175 GLU A CA 1
ATOM 1477 C C . GLU A 1 175 ? 18.284 -5.895 -31.163 1.00 82.75 175 GLU A C 1
ATOM 1479 O O . GLU A 1 175 ? 19.133 -5.589 -31.994 1.00 82.75 175 GLU A O 1
ATOM 1484 N N . ASP A 1 176 ? 17.798 -4.993 -30.298 1.00 72.12 176 ASP A N 1
ATOM 1485 C CA . ASP A 1 176 ? 18.206 -3.574 -30.265 1.00 72.12 176 ASP A CA 1
ATOM 1486 C C . ASP A 1 176 ? 19.691 -3.391 -29.907 1.00 72.12 176 ASP A C 1
ATOM 1488 O O . ASP A 1 176 ? 20.393 -2.618 -30.558 1.00 72.12 176 ASP A O 1
ATOM 1492 N N . LEU A 1 177 ? 20.196 -4.124 -28.910 1.00 74.31 177 LEU A N 1
ATOM 1493 C CA . LEU A 1 177 ? 21.609 -4.073 -28.521 1.00 74.31 177 LEU A CA 1
ATOM 1494 C C . LEU A 1 177 ? 22.527 -4.573 -29.646 1.00 74.31 177 LEU A C 1
ATOM 1496 O O . LEU A 1 177 ? 23.490 -3.890 -29.986 1.00 74.31 177 LEU A O 1
ATOM 1500 N N . GLU A 1 178 ? 22.192 -5.703 -30.273 1.00 83.38 178 GLU A N 1
ATOM 1501 C CA . GLU A 1 178 ? 22.939 -6.249 -31.414 1.00 83.38 178 GLU A CA 1
ATOM 1502 C C . GLU A 1 178 ? 22.952 -5.277 -32.602 1.00 83.38 178 GLU A C 1
ATOM 1504 O O . GLU A 1 178 ? 23.973 -5.107 -33.275 1.00 83.38 178 GLU A O 1
ATOM 1509 N N . LEU A 1 179 ? 21.825 -4.609 -32.864 1.00 75.88 179 LEU A N 1
ATOM 1510 C CA . LEU A 1 179 ? 21.727 -3.606 -33.918 1.00 75.88 179 LEU A CA 1
ATOM 1511 C C . LEU A 1 179 ? 22.647 -2.415 -33.624 1.00 75.88 179 LEU A C 1
ATOM 1513 O O . LEU A 1 179 ? 23.413 -1.999 -34.495 1.00 75.88 179 LEU A O 1
ATOM 1517 N N . ARG A 1 180 ? 22.611 -1.892 -32.392 1.00 69.25 180 ARG A N 1
ATOM 1518 C CA . ARG A 1 180 ? 23.469 -0.780 -31.956 1.00 69.25 180 ARG A CA 1
ATOM 1519 C C . ARG A 1 180 ? 24.943 -1.135 -32.076 1.00 69.25 180 ARG A C 1
ATOM 1521 O O . ARG A 1 180 ? 25.693 -0.350 -32.646 1.00 69.25 180 ARG A O 1
ATOM 1528 N N . GLU A 1 181 ? 25.350 -2.311 -31.612 1.00 78.50 181 GLU A N 1
ATOM 1529 C CA . GLU A 1 181 ? 26.735 -2.780 -31.731 1.00 78.50 181 GLU A CA 1
ATOM 1530 C C . GLU A 1 181 ? 27.196 -2.849 -33.193 1.00 78.50 181 GLU A C 1
ATOM 1532 O O . GLU A 1 181 ? 28.283 -2.371 -33.522 1.00 78.50 181 GLU A O 1
ATOM 1537 N N . ARG A 1 182 ? 26.351 -3.358 -34.101 1.00 77.81 182 ARG A N 1
ATOM 1538 C CA . ARG A 1 182 ? 26.642 -3.375 -35.546 1.00 77.81 182 ARG A CA 1
ATOM 1539 C C . ARG A 1 182 ? 26.785 -1.971 -36.133 1.00 77.81 182 ARG A C 1
ATOM 1541 O O . ARG A 1 182 ? 27.689 -1.742 -36.935 1.00 77.81 182 ARG A O 1
ATOM 1548 N N . PHE A 1 183 ? 25.913 -1.037 -35.750 1.00 71.44 183 PHE A N 1
ATOM 1549 C CA . PHE A 1 183 ? 25.995 0.359 -36.191 1.00 71.44 183 PHE A CA 1
ATOM 1550 C C . PHE A 1 183 ? 27.259 1.056 -35.678 1.00 71.44 183 PHE A C 1
ATOM 1552 O O . PHE A 1 183 ? 27.914 1.764 -36.443 1.00 71.44 183 PHE A O 1
ATOM 1559 N N . PHE A 1 184 ? 27.625 0.843 -34.412 1.00 66.19 184 PHE A N 1
ATOM 1560 C CA . PHE A 1 184 ? 28.844 1.405 -33.831 1.00 66.19 184 PHE A CA 1
ATOM 1561 C C . PHE A 1 184 ? 30.108 0.837 -34.481 1.00 66.19 184 PHE A C 1
ATOM 1563 O O . PHE A 1 184 ? 31.001 1.611 -34.813 1.00 66.19 184 PHE A O 1
ATOM 1570 N N . ARG A 1 185 ? 30.166 -0.477 -34.736 1.00 70.00 185 ARG A N 1
ATOM 1571 C CA . ARG A 1 185 ? 31.309 -1.110 -35.412 1.00 70.00 185 ARG A CA 1
ATOM 1572 C C . ARG A 1 185 ? 31.506 -0.567 -36.833 1.00 70.00 185 ARG A C 1
ATOM 1574 O O . ARG A 1 185 ? 32.608 -0.155 -37.166 1.00 70.00 185 ARG A O 1
ATOM 1581 N N . LYS A 1 186 ? 30.431 -0.440 -37.622 1.00 63.72 186 LYS A N 1
ATOM 1582 C CA . LYS A 1 186 ? 30.497 0.160 -38.971 1.00 63.72 186 LYS A CA 1
ATOM 1583 C C . LYS A 1 186 ? 31.005 1.606 -38.983 1.00 63.72 186 LYS A C 1
ATOM 1585 O O . LYS A 1 186 ? 31.629 2.009 -39.952 1.00 63.72 186 LYS A O 1
ATOM 1590 N N . LYS A 1 187 ? 30.733 2.390 -37.933 1.00 57.78 187 LYS A N 1
ATOM 1591 C CA . LYS A 1 187 ? 31.233 3.770 -37.806 1.00 57.78 187 LYS A CA 1
ATOM 1592 C C . LYS A 1 187 ? 32.722 3.867 -37.467 1.00 57.78 187 LYS A C 1
ATOM 1594 O O . LYS A 1 187 ? 33.280 4.931 -37.673 1.00 57.78 187 LYS A O 1
ATOM 1599 N N . GLN A 1 188 ? 33.328 2.826 -36.896 1.00 60.62 188 GLN A N 1
ATOM 1600 C CA . GLN A 1 188 ? 34.764 2.805 -36.578 1.00 60.62 188 GLN A CA 1
ATOM 1601 C C . GLN A 1 188 ? 35.625 2.278 -37.735 1.00 60.62 188 GLN A C 1
ATOM 1603 O O . GLN A 1 188 ? 36.839 2.441 -37.709 1.00 60.62 188 GLN A O 1
ATOM 1608 N N . GLU A 1 189 ? 35.002 1.634 -38.723 1.00 64.94 189 GLU A N 1
ATOM 1609 C CA . GLU A 1 189 ? 35.644 1.112 -39.938 1.00 64.94 189 GLU A CA 1
ATOM 1610 C C . GLU A 1 189 ? 35.590 2.109 -41.120 1.00 64.94 189 GLU A C 1
ATOM 1612 O O . GLU A 1 189 ? 36.142 1.821 -42.181 1.00 64.94 189 GLU A O 1
ATOM 1617 N N . MET A 1 190 ? 34.926 3.260 -40.938 1.00 52.78 190 MET A N 1
ATOM 1618 C CA . MET A 1 190 ? 34.924 4.419 -41.847 1.00 52.78 190 MET A CA 1
ATOM 1619 C C . MET A 1 190 ? 35.853 5.509 -41.324 1.00 52.78 190 MET A C 1
ATOM 1621 O O . MET A 1 190 ? 36.510 6.151 -42.170 1.00 52.78 190 MET A O 1
#

Secondary structure (DSSP, 8-state):
----EE-HHHHHHHHHHHHHHHTT-SPP-EEEE-TTSSSEEEETTTTEEEE-TTS-GGGHHHHHHHHHHHHHSSSSSS-HHHHHHHHHHHHTT-S-TTTTGGG-TTT---SHHHHHHHHHHHHHH----HHHHIIIIIHHTTSB-TT--B-SHHHHHHHHHHHHHHHHHHHHHHHHHHHHHHHHHHHH--

pLDDT: mean 80.5, std 13.19, range [45.0, 98.44]

Solvent-accessible surface area (backbone atoms only — not comparable to full-atom values): 10684 Å² total; per-residue (Å²): 133,60,66,84,41,78,34,69,70,58,37,51,50,48,53,52,47,27,44,74,77,48,71,55,68,53,76,86,58,52,30,27,40,24,64,90,45,84,59,68,48,65,40,74,91,81,29,35,35,41,37,21,76,86,56,57,74,86,57,44,62,40,53,50,51,54,40,47,36,46,71,70,39,87,70,86,44,87,44,70,67,34,47,56,44,49,53,50,40,46,76,71,67,46,79,48,86,68,56,62,68,75,65,28,62,91,72,57,55,93,40,72,81,60,51,35,55,54,36,16,48,50,24,44,77,43,89,61,48,71,68,55,48,45,37,52,52,31,34,69,69,50,39,24,45,101,86,46,50,64,82,46,72,67,35,51,54,46,50,57,54,32,51,52,31,22,53,54,18,41,51,54,35,51,55,51,50,54,50,51,52,54,55,53,52,59,62,73,78,108